Protein AF-A0A7Z8E210-F1 (afdb_monomer_lite)

Sequence (289 aa):
AGMAAGAIIAGAVFCDKMSPLSDTTNLAALVTKVNIFAHIKSMMWTTIPASIIGLAIWFIVGLQYKGDANTQQIQNLLKELTTIYNLNFWVWIPLIIIVLCLIFRISTVPSMLISSISALVIGTFDHQFNMKDGFKASFDGFNHTMLHQSHISDNAKTLIEQGGMMSMTQIIVTIFCGYAFAGIVEKAGCLDVILETIAKGVKSVRTLILITVVCSIMLVFAAGVASIVIIMVGVLMKDMFEKMNVSKSVLSRTLEDSSTMVLPLIPWGTSGIYYAHQPNVSVDQFFIW

pLDDT: mean 87.26, std 6.1, range [62.22, 96.31]

Radius of gyration: 21.91 Å; chains: 1; bounding box: 52×44×64 Å

Foldseek 3Di:
DQLVLLLVVLVVLLPLCLDPQRPLLVLLCVLLVHDSVLLSVLLCVVSVVVVVVVVVVNVVVVVVDPDDPPVVVVVVLVVLVVVQDDPDPLQCVLVVQLVVCVVVVNHNVVSNVVSLVSNLVCCCPPVVFDSVLSVVCQAANRACVSTPDDDDDVVNRLVRGDGHVPVCVLLVVLLVVLVVVLVVCVVVCVLVVLLVVLVVQDPDPVSLLVSLLVQQQVSCLVSLELSSSSNSSSNSSNVVCVVRVHDSSSSSSSSCVRRSVCSCLRCSHSNVVVSCPSVVHHSVSNNVD

Organism: Staphylococcus capitis (NCBI:txid29388)

Structure (mmCIF, N/CA/C/O backbone):
data_AF-A0A7Z8E210-F1
#
_entry.id   AF-A0A7Z8E210-F1
#
loop_
_atom_site.group_PDB
_atom_site.id
_atom_site.type_symbol
_atom_site.label_atom_id
_atom_site.label_alt_id
_atom_site.label_comp_id
_atom_site.label_asym_id
_atom_site.label_entity_id
_atom_site.label_seq_id
_atom_site.pdbx_PDB_ins_code
_atom_site.Cartn_x
_atom_site.Cartn_y
_atom_site.Cartn_z
_atom_site.occupancy
_atom_site.B_iso_or_equiv
_atom_site.auth_seq_id
_atom_site.auth_comp_id
_atom_site.auth_asym_id
_atom_site.auth_atom_id
_atom_site.pdbx_PDB_model_num
ATOM 1 N N . ALA A 1 1 ? 1.968 -17.599 -10.701 1.00 79.62 1 ALA A N 1
ATOM 2 C CA . ALA A 1 1 ? 1.816 -16.132 -10.626 1.00 79.62 1 ALA A CA 1
ATOM 3 C C . ALA A 1 1 ? 1.273 -15.702 -9.261 1.00 79.62 1 ALA A C 1
ATOM 5 O O . ALA A 1 1 ? 2.003 -15.023 -8.555 1.00 79.62 1 ALA A O 1
ATOM 6 N N . GLY A 1 2 ? 0.093 -16.188 -8.839 1.00 88.31 2 GLY A N 1
ATOM 7 C CA . GLY A 1 2 ? -0.522 -15.892 -7.528 1.00 88.31 2 GLY A CA 1
ATOM 8 C C . GLY A 1 2 ? 0.404 -15.967 -6.309 1.00 88.31 2 GLY A C 1
ATOM 9 O O . GLY A 1 2 ? 0.512 -14.999 -5.572 1.00 88.31 2 GLY A O 1
ATOM 10 N N . MET A 1 3 ? 1.156 -17.060 -6.156 1.00 88.50 3 MET A N 1
ATOM 11 C CA . MET A 1 3 ? 2.109 -17.234 -5.049 1.00 88.50 3 MET A CA 1
ATOM 12 C C . MET A 1 3 ? 3.205 -16.151 -5.012 1.00 88.50 3 MET A C 1
ATOM 14 O O . MET A 1 3 ? 3.481 -15.574 -3.967 1.00 88.50 3 MET A O 1
ATOM 18 N N . ALA A 1 4 ? 3.816 -15.836 -6.159 1.00 89.06 4 ALA A N 1
ATOM 19 C CA . ALA A 1 4 ? 4.834 -14.786 -6.240 1.00 89.06 4 ALA A CA 1
ATOM 20 C C . ALA A 1 4 ? 4.227 -13.393 -6.005 1.00 89.06 4 ALA A C 1
ATOM 22 O O . ALA A 1 4 ? 4.826 -12.577 -5.311 1.00 89.06 4 ALA A O 1
ATOM 23 N N . ALA A 1 5 ? 3.025 -13.143 -6.537 1.00 91.00 5 ALA A N 1
ATOM 24 C CA . ALA A 1 5 ? 2.288 -11.909 -6.289 1.00 91.00 5 ALA A CA 1
ATOM 25 C C . ALA A 1 5 ? 1.973 -11.737 -4.795 1.00 91.00 5 ALA A C 1
ATOM 27 O O . ALA A 1 5 ? 2.254 -10.675 -4.254 1.00 91.00 5 ALA A O 1
ATOM 28 N N . GLY A 1 6 ? 1.500 -12.784 -4.109 1.00 91.75 6 GLY A N 1
ATOM 29 C CA . GLY A 1 6 ? 1.255 -12.769 -2.663 1.00 91.75 6 GLY A CA 1
ATOM 30 C C . GLY A 1 6 ? 2.507 -12.409 -1.860 1.00 91.75 6 GLY A C 1
ATOM 31 O O . GLY A 1 6 ? 2.457 -11.526 -1.006 1.00 91.75 6 GLY A O 1
ATOM 32 N N . ALA A 1 7 ? 3.663 -12.994 -2.196 1.00 91.62 7 ALA A N 1
ATOM 33 C CA . ALA A 1 7 ? 4.932 -12.673 -1.536 1.00 91.62 7 ALA A CA 1
ATOM 34 C C . ALA A 1 7 ? 5.356 -11.208 -1.746 1.00 91.62 7 ALA A C 1
ATOM 36 O O . ALA A 1 7 ? 5.772 -10.533 -0.802 1.00 91.62 7 ALA A O 1
ATOM 37 N N . ILE A 1 8 ? 5.225 -10.704 -2.979 1.00 92.00 8 ILE A N 1
ATOM 38 C CA . ILE A 1 8 ? 5.550 -9.315 -3.331 1.00 92.00 8 ILE A CA 1
ATOM 39 C C . ILE A 1 8 ? 4.605 -8.346 -2.613 1.00 92.00 8 ILE A C 1
ATOM 41 O O . ILE A 1 8 ? 5.071 -7.378 -2.014 1.00 92.00 8 ILE A O 1
ATOM 45 N N . ILE A 1 9 ? 3.297 -8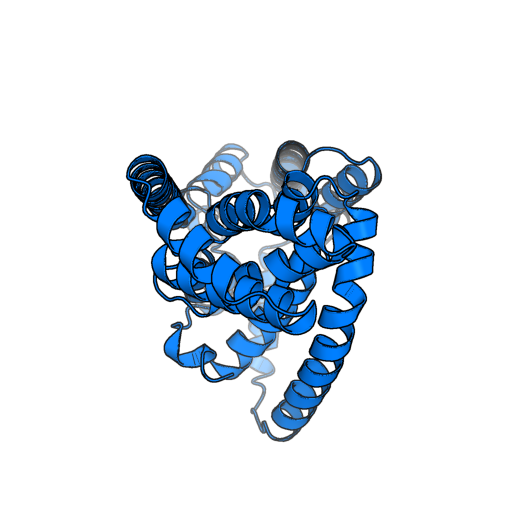.621 -2.627 1.00 92.44 9 ILE A N 1
ATOM 46 C CA . ILE A 1 9 ? 2.277 -7.802 -1.964 1.00 92.44 9 ILE A CA 1
ATOM 47 C C . ILE A 1 9 ? 2.515 -7.794 -0.451 1.00 92.44 9 ILE A C 1
ATOM 49 O O . ILE A 1 9 ? 2.521 -6.723 0.147 1.00 92.44 9 ILE A O 1
ATOM 53 N N . ALA A 1 10 ? 2.795 -8.941 0.174 1.00 91.50 10 ALA A N 1
ATOM 54 C CA . ALA A 1 10 ? 3.095 -9.010 1.605 1.00 91.50 10 ALA A CA 1
ATOM 55 C C . ALA A 1 10 ? 4.300 -8.128 1.985 1.00 91.50 10 ALA A C 1
ATOM 57 O O . ALA A 1 10 ? 4.232 -7.369 2.955 1.00 91.50 10 ALA A O 1
ATOM 58 N N . GLY A 1 11 ? 5.379 -8.178 1.195 1.00 92.44 11 GLY A N 1
ATOM 59 C CA . GLY A 1 11 ? 6.545 -7.310 1.378 1.00 92.44 11 GLY A CA 1
ATOM 60 C C . GLY A 1 11 ? 6.234 -5.827 1.146 1.00 92.44 11 GLY A C 1
ATOM 61 O O . GLY A 1 11 ? 6.666 -4.976 1.925 1.00 92.44 11 GLY A O 1
ATOM 62 N N . ALA A 1 12 ? 5.445 -5.510 0.117 1.00 91.75 12 ALA A N 1
ATOM 63 C CA . ALA A 1 12 ? 5.036 -4.143 -0.192 1.00 91.75 12 ALA A CA 1
ATOM 64 C C . ALA A 1 12 ? 4.176 -3.537 0.928 1.00 91.75 12 ALA A C 1
ATOM 66 O O . ALA A 1 12 ? 4.465 -2.435 1.388 1.00 91.75 12 ALA A O 1
ATOM 67 N N . VAL A 1 13 ? 3.177 -4.274 1.423 1.00 90.81 13 VAL A N 1
ATOM 68 C CA . VAL A 1 13 ? 2.291 -3.823 2.506 1.00 90.81 13 VAL A CA 1
ATOM 69 C C . VAL A 1 13 ? 3.062 -3.697 3.828 1.00 90.81 13 VAL A C 1
ATOM 71 O O . VAL A 1 13 ? 2.816 -2.764 4.593 1.00 90.81 13 VAL A O 1
ATOM 74 N N . PHE A 1 14 ? 4.033 -4.579 4.098 1.00 92.25 14 PHE A N 1
ATOM 75 C CA . PHE A 1 14 ? 4.955 -4.408 5.227 1.00 92.25 14 PHE A CA 1
ATOM 76 C C . PHE A 1 14 ? 5.699 -3.067 5.153 1.00 92.25 14 PHE A C 1
ATOM 78 O O . PHE A 1 14 ? 5.712 -2.315 6.129 1.00 92.25 14 PHE A O 1
ATOM 85 N N . CYS A 1 15 ? 6.304 -2.765 4.001 1.00 89.56 15 CYS A N 1
ATOM 86 C CA . CYS A 1 15 ? 7.054 -1.528 3.798 1.00 89.56 15 CYS A CA 1
ATOM 87 C C . CYS A 1 15 ? 6.157 -0.289 3.880 1.00 89.56 15 CYS A C 1
ATOM 89 O O . CYS A 1 15 ? 6.542 0.677 4.536 1.00 89.56 15 CYS A O 1
ATOM 91 N N . ASP A 1 16 ? 4.973 -0.328 3.260 1.00 89.56 16 ASP A N 1
ATOM 92 C CA . ASP A 1 16 ? 3.991 0.759 3.302 1.00 89.56 16 ASP A CA 1
ATOM 93 C C . ASP A 1 16 ? 3.640 1.117 4.750 1.00 89.56 16 ASP A C 1
ATOM 95 O O . ASP A 1 16 ? 3.851 2.244 5.194 1.00 89.56 16 ASP A O 1
ATOM 99 N N . LYS A 1 17 ? 3.263 0.111 5.538 1.00 88.06 17 LYS A N 1
ATOM 100 C CA . LYS A 1 17 ? 2.873 0.273 6.938 1.00 88.06 17 LYS A CA 1
ATOM 101 C C . LYS A 1 17 ? 3.996 0.785 7.843 1.00 88.06 17 LYS A C 1
ATOM 103 O O . LYS A 1 17 ? 3.742 1.410 8.865 1.00 88.06 17 LYS A O 1
ATOM 108 N N . MET A 1 18 ? 5.256 0.492 7.529 1.00 88.44 18 MET A N 1
ATOM 109 C CA . MET A 1 18 ? 6.399 0.985 8.310 1.00 88.44 18 MET A CA 1
ATOM 110 C C . MET A 1 18 ? 6.896 2.357 7.831 1.00 88.44 18 MET A C 1
ATOM 112 O O . MET A 1 18 ? 7.829 2.912 8.420 1.00 88.44 18 MET A O 1
ATOM 116 N N . SER A 1 19 ? 6.290 2.916 6.783 1.00 87.81 19 SER A N 1
ATOM 117 C CA . SER A 1 19 ? 6.751 4.140 6.148 1.00 87.81 19 SER A CA 1
ATOM 118 C C . SER A 1 19 ? 6.064 5.383 6.722 1.00 87.81 19 SER A C 1
ATOM 120 O O . SER A 1 19 ? 4.838 5.470 6.721 1.00 87.81 19 SER A O 1
ATOM 122 N N . PRO A 1 20 ? 6.815 6.428 7.123 1.00 81.94 20 PRO A N 1
ATOM 123 C CA . PRO A 1 20 ? 6.225 7.715 7.498 1.00 81.94 20 PRO A CA 1
ATOM 124 C C . PRO A 1 20 ? 5.595 8.456 6.304 1.00 81.94 20 PRO A C 1
ATOM 126 O O . PRO A 1 20 ? 4.951 9.485 6.504 1.00 81.94 20 PRO A O 1
ATOM 129 N N . LEU A 1 21 ? 5.806 7.957 5.080 1.00 81.44 21 LEU A N 1
ATOM 130 C CA . LEU A 1 21 ? 5.167 8.458 3.867 1.00 81.44 21 LEU A CA 1
ATOM 131 C C . LEU A 1 21 ? 3.760 7.923 3.641 1.00 81.44 21 LEU A C 1
ATOM 133 O O . LEU A 1 21 ? 3.014 8.571 2.912 1.00 81.44 21 LEU A O 1
ATOM 137 N N . SER A 1 22 ? 3.438 6.750 4.194 1.00 88.12 22 SER A N 1
ATOM 138 C CA . SER A 1 22 ? 2.172 6.083 3.909 1.00 88.12 22 SER A CA 1
ATOM 139 C C . SER A 1 22 ? 1.006 6.917 4.426 1.00 88.12 22 SER A C 1
ATOM 141 O O . SER A 1 22 ? 1.013 7.401 5.565 1.00 88.12 22 SER A O 1
ATOM 143 N N . ASP A 1 23 ? -0.001 7.091 3.572 1.00 87.31 23 ASP A N 1
ATOM 144 C CA . ASP A 1 23 ? -1.166 7.917 3.867 1.00 87.31 23 ASP A CA 1
ATOM 145 C C . ASP A 1 23 ? -1.973 7.340 5.031 1.00 87.31 23 ASP A C 1
ATOM 147 O O . ASP A 1 23 ? -2.366 8.088 5.927 1.00 87.31 23 ASP A O 1
ATOM 151 N N . THR A 1 24 ? -2.188 6.020 5.064 1.00 91.19 24 THR A N 1
ATOM 152 C CA . THR A 1 24 ? -2.909 5.353 6.160 1.00 91.19 24 THR A CA 1
ATOM 153 C C . THR A 1 24 ? -2.135 5.473 7.464 1.00 91.19 24 THR A C 1
ATOM 155 O O . THR A 1 24 ? -2.702 5.911 8.463 1.00 91.19 24 THR A O 1
ATOM 158 N N . THR A 1 25 ? -0.818 5.250 7.418 1.00 91.25 25 THR A N 1
ATOM 159 C CA . THR A 1 25 ? 0.082 5.378 8.573 1.00 91.25 25 THR A CA 1
ATOM 160 C C . THR A 1 25 ? 0.059 6.799 9.151 1.00 91.25 25 THR A C 1
ATOM 162 O O . THR A 1 25 ? -0.033 7.003 10.367 1.00 91.25 25 THR A O 1
ATOM 165 N N . ASN A 1 26 ? 0.086 7.816 8.286 1.00 90.75 26 ASN A N 1
ATOM 166 C CA . ASN A 1 26 ? 0.004 9.216 8.696 1.00 90.75 26 ASN A CA 1
ATOM 167 C C . ASN A 1 26 ? -1.380 9.557 9.274 1.00 90.75 26 ASN A C 1
ATOM 169 O O . ASN A 1 26 ? -1.491 10.152 10.348 1.00 90.75 26 ASN A O 1
ATOM 173 N N . LEU A 1 27 ? -2.443 9.114 8.611 1.00 90.31 27 LEU A N 1
ATOM 174 C CA . LEU A 1 27 ? -3.825 9.391 8.982 1.00 90.31 27 LEU A CA 1
ATOM 175 C C . LEU A 1 27 ? -4.236 8.671 10.282 1.00 90.31 27 LEU A C 1
ATOM 177 O O . LEU A 1 27 ? -4.875 9.285 11.140 1.00 90.31 27 LEU A O 1
ATOM 181 N N . ALA A 1 28 ? -3.783 7.437 10.516 1.00 93.94 28 ALA A N 1
ATOM 182 C CA . ALA A 1 28 ? -3.968 6.720 11.778 1.00 93.94 28 ALA A CA 1
ATOM 183 C C . ALA A 1 28 ? -3.282 7.430 12.952 1.00 93.94 28 ALA A C 1
ATOM 185 O O . ALA A 1 28 ? -3.845 7.513 14.054 1.00 93.94 28 ALA A O 1
ATOM 186 N N . ALA A 1 29 ? -2.079 7.970 12.742 1.00 92.69 29 ALA A N 1
ATOM 187 C CA . ALA A 1 29 ? -1.380 8.772 13.742 1.00 92.69 29 ALA A CA 1
ATOM 188 C C . ALA A 1 29 ? -2.099 10.113 13.997 1.00 92.69 29 ALA A C 1
ATOM 190 O O . ALA A 1 29 ? -2.313 10.494 15.153 1.00 92.69 29 ALA A O 1
ATOM 191 N N . LEU A 1 30 ? -2.546 10.787 12.933 1.00 91.69 30 LEU A N 1
ATOM 192 C CA . LEU A 1 30 ? -3.253 12.068 12.985 1.00 91.69 30 LEU A CA 1
ATOM 193 C C . LEU A 1 30 ? -4.568 11.968 13.774 1.00 91.69 30 LEU A C 1
ATOM 195 O O . LEU A 1 30 ? -4.773 12.709 14.738 1.00 91.69 30 LEU A O 1
ATOM 199 N N . VAL A 1 31 ? -5.441 11.027 13.403 1.00 91.81 31 VAL A N 1
ATOM 200 C CA . VAL A 1 31 ? -6.784 10.852 13.989 1.00 91.81 31 VAL A CA 1
ATOM 201 C C . VAL A 1 31 ? -6.698 10.542 15.482 1.00 91.81 31 VAL A C 1
ATOM 203 O O . VAL A 1 31 ? -7.432 11.097 16.306 1.00 91.81 31 VAL A O 1
ATOM 206 N N . THR A 1 32 ? -5.737 9.703 15.860 1.00 93.25 32 THR A N 1
ATOM 207 C CA . THR A 1 32 ? -5.524 9.311 17.258 1.00 93.25 32 THR A CA 1
ATOM 208 C C . THR A 1 32 ? -4.691 10.315 18.056 1.00 93.25 32 THR A C 1
ATOM 210 O O . THR A 1 32 ? -4.550 10.162 19.272 1.00 93.25 32 THR A O 1
ATOM 213 N N . LYS A 1 33 ? -4.199 11.383 17.412 1.00 92.75 33 LYS A N 1
ATOM 214 C CA . LYS A 1 33 ? -3.331 12.415 17.998 1.00 92.75 33 LYS A CA 1
ATOM 215 C C . LYS A 1 33 ? -2.045 11.829 18.599 1.00 92.75 33 LYS A C 1
ATOM 217 O O . LYS A 1 33 ? -1.656 12.180 19.714 1.00 92.75 33 LYS A O 1
ATOM 222 N N . VAL A 1 34 ? -1.400 10.920 17.870 1.00 93.31 34 VAL A N 1
ATOM 223 C CA . VAL A 1 34 ? -0.134 10.275 18.246 1.00 93.31 34 VAL A CA 1
ATOM 224 C C . VAL A 1 34 ? 0.975 10.762 17.319 1.00 93.31 34 VAL A C 1
ATOM 226 O O . VAL A 1 34 ? 0.766 10.967 16.129 1.00 93.31 34 VAL A O 1
ATOM 229 N N . ASN A 1 35 ? 2.184 10.948 17.851 1.00 92.69 35 ASN A N 1
ATOM 230 C CA . ASN A 1 35 ? 3.344 11.240 17.013 1.00 92.69 35 ASN A CA 1
ATOM 231 C C . ASN A 1 35 ? 3.617 10.071 16.046 1.00 92.69 35 ASN A C 1
ATOM 233 O O . ASN A 1 35 ? 3.657 8.921 16.479 1.00 92.69 35 ASN A O 1
ATOM 237 N N . ILE A 1 36 ? 3.878 10.368 14.770 1.00 89.44 36 ILE A N 1
ATOM 238 C CA . ILE A 1 36 ? 4.097 9.358 13.722 1.00 89.44 36 ILE A CA 1
ATOM 239 C C . ILE A 1 36 ? 5.165 8.314 14.090 1.00 89.44 36 ILE A C 1
ATOM 241 O O . ILE A 1 36 ? 4.957 7.119 13.906 1.00 89.44 36 ILE A O 1
ATOM 245 N N . PHE A 1 37 ? 6.267 8.721 14.725 1.00 88.75 37 PHE A N 1
ATOM 246 C CA . PHE A 1 37 ? 7.321 7.793 15.140 1.00 88.75 37 PHE A CA 1
ATOM 247 C C . PHE A 1 37 ? 6.897 6.926 16.331 1.00 88.75 37 PHE A C 1
ATOM 249 O O . PHE A 1 37 ? 7.290 5.765 16.421 1.00 88.75 37 PHE A O 1
ATOM 256 N N . ALA A 1 38 ? 6.066 7.452 17.236 1.00 92.00 38 ALA A N 1
ATOM 257 C CA . ALA A 1 38 ? 5.486 6.661 18.321 1.00 92.00 38 ALA A CA 1
ATOM 258 C C . ALA A 1 38 ? 4.460 5.644 17.794 1.00 92.00 38 ALA A C 1
ATOM 260 O O . ALA A 1 38 ? 4.398 4.522 18.298 1.00 92.00 38 ALA A O 1
ATOM 261 N N . HIS A 1 39 ? 3.693 6.018 16.766 1.00 94.25 39 HIS A N 1
ATOM 262 C CA . HIS A 1 39 ? 2.802 5.116 16.042 1.00 94.25 39 HIS A CA 1
ATOM 263 C C . HIS A 1 39 ? 3.591 3.980 15.370 1.00 94.25 39 HIS A C 1
ATOM 265 O O . HIS A 1 39 ? 3.366 2.819 15.715 1.00 94.25 39 HIS A O 1
ATOM 271 N N . ILE A 1 40 ? 4.603 4.296 14.549 1.00 92.88 40 ILE A N 1
ATOM 272 C CA . ILE A 1 40 ? 5.482 3.297 13.909 1.00 92.88 40 ILE A CA 1
ATOM 273 C C . ILE A 1 40 ? 6.123 2.383 14.957 1.00 92.88 40 ILE A C 1
ATOM 275 O O . ILE A 1 40 ? 6.050 1.159 14.848 1.00 92.88 40 ILE A O 1
ATOM 279 N N . LYS A 1 41 ? 6.659 2.951 16.047 1.00 93.31 41 LYS A N 1
ATOM 280 C CA . LYS A 1 41 ? 7.240 2.161 17.141 1.00 93.31 41 LYS A CA 1
ATOM 281 C C . LYS A 1 41 ? 6.225 1.202 17.772 1.00 93.31 41 LYS A C 1
ATOM 283 O O . LYS A 1 41 ? 6.584 0.092 18.160 1.00 93.31 41 LYS A O 1
ATOM 288 N N . SER A 1 42 ? 4.967 1.620 17.896 1.00 94.69 42 SER A N 1
ATOM 289 C CA . SER A 1 42 ? 3.896 0.759 18.398 1.00 94.69 42 SER A CA 1
ATOM 290 C C . SER A 1 42 ? 3.583 -0.378 17.427 1.00 94.69 42 SER A C 1
ATOM 292 O O . SER A 1 42 ? 3.433 -1.519 17.873 1.00 94.69 42 SER A O 1
ATOM 294 N N . MET A 1 43 ? 3.540 -0.091 16.122 1.00 94.62 43 MET A N 1
ATOM 295 C CA . MET A 1 43 ? 3.286 -1.079 15.070 1.00 94.62 43 MET A CA 1
ATOM 296 C C . MET A 1 43 ? 4.375 -2.140 14.945 1.00 94.62 43 MET A C 1
ATOM 298 O O . MET A 1 43 ? 4.061 -3.273 14.583 1.00 94.62 43 MET A O 1
ATOM 302 N N . MET A 1 44 ? 5.630 -1.829 15.292 1.00 94.06 44 MET A N 1
ATOM 303 C CA . MET A 1 44 ? 6.719 -2.817 15.277 1.00 94.06 44 MET A CA 1
ATOM 304 C C . MET A 1 44 ? 6.389 -4.069 16.104 1.00 94.06 44 MET A C 1
ATOM 306 O O . MET A 1 44 ? 6.778 -5.168 15.723 1.00 94.06 44 MET A O 1
ATOM 310 N N . TRP A 1 45 ? 5.623 -3.927 17.192 1.00 93.00 45 TRP A N 1
ATOM 311 C CA . TRP A 1 45 ? 5.217 -5.046 18.051 1.00 93.00 45 TRP A CA 1
ATOM 312 C C . TRP A 1 45 ? 4.294 -6.064 17.379 1.00 93.00 45 TRP A C 1
ATOM 314 O O . TRP A 1 45 ? 4.265 -7.210 17.814 1.00 93.00 45 TRP A O 1
ATOM 324 N N . THR A 1 46 ? 3.521 -5.664 16.372 1.00 92.62 46 THR A N 1
ATOM 325 C CA . THR A 1 46 ? 2.640 -6.575 15.623 1.00 92.62 46 THR A CA 1
ATOM 326 C C . THR A 1 46 ? 3.251 -6.926 14.275 1.00 92.62 46 THR A C 1
ATOM 328 O O . THR A 1 46 ? 3.254 -8.084 13.867 1.00 92.62 46 THR A O 1
ATOM 331 N N . THR A 1 47 ? 3.860 -5.941 13.623 1.00 92.75 47 THR A N 1
ATOM 332 C CA . THR A 1 47 ? 4.327 -6.055 12.244 1.00 92.75 47 THR A CA 1
ATOM 333 C C . THR A 1 47 ? 5.637 -6.829 12.127 1.00 92.75 47 THR A C 1
ATOM 335 O O . THR A 1 47 ? 5.738 -7.684 11.252 1.00 92.75 47 THR A O 1
ATOM 338 N N . ILE A 1 48 ? 6.626 -6.612 13.007 1.00 94.19 48 ILE A N 1
ATOM 339 C CA . ILE A 1 48 ? 7.902 -7.347 12.928 1.00 94.19 48 ILE A CA 1
ATOM 340 C C . ILE A 1 48 ? 7.695 -8.845 13.199 1.00 94.19 48 ILE A C 1
ATOM 342 O O . ILE A 1 48 ? 8.132 -9.641 12.368 1.00 94.19 48 ILE A O 1
ATOM 346 N N . PRO A 1 49 ? 6.998 -9.273 14.275 1.00 94.81 49 PRO A N 1
ATOM 347 C CA . PRO A 1 49 ? 6.750 -10.697 14.496 1.00 94.81 49 PRO A CA 1
ATOM 348 C C . PRO A 1 49 ? 5.978 -11.349 13.347 1.00 94.81 49 PRO A C 1
ATOM 350 O O . PRO A 1 49 ? 6.376 -12.414 12.880 1.00 94.81 49 PRO A O 1
ATOM 353 N N . ALA A 1 50 ? 4.926 -10.691 12.843 1.00 93.12 50 ALA A N 1
ATOM 354 C CA . ALA A 1 50 ? 4.162 -11.189 11.700 1.00 93.12 50 ALA A CA 1
ATOM 355 C C . ALA A 1 50 ? 5.033 -11.323 10.442 1.00 93.12 50 ALA A C 1
ATOM 357 O O . ALA A 1 50 ? 4.944 -12.324 9.737 1.00 93.12 50 ALA A O 1
ATOM 358 N N . SER A 1 51 ? 5.929 -10.365 10.200 1.00 92.88 51 SER A N 1
ATOM 359 C CA . SER A 1 51 ? 6.828 -10.383 9.040 1.00 92.88 51 SER A CA 1
ATOM 360 C C . SER A 1 51 ? 7.898 -11.458 9.149 1.00 92.88 51 SER A C 1
ATOM 362 O O . SER A 1 51 ? 8.213 -12.090 8.151 1.00 92.88 51 SER A O 1
ATOM 364 N N . ILE A 1 52 ? 8.430 -11.725 10.346 1.00 95.38 52 ILE A N 1
ATOM 365 C CA . ILE A 1 52 ? 9.370 -12.835 10.566 1.00 95.38 52 ILE A CA 1
ATOM 366 C C . ILE A 1 52 ? 8.684 -14.176 10.286 1.00 95.38 52 ILE A C 1
ATOM 368 O O . ILE A 1 52 ? 9.255 -15.024 9.603 1.00 95.38 52 ILE A O 1
ATOM 372 N N . ILE A 1 53 ? 7.451 -14.356 10.773 1.00 94.94 53 ILE A N 1
ATOM 373 C CA . ILE A 1 53 ? 6.656 -15.560 10.498 1.00 94.94 53 ILE A CA 1
ATOM 374 C C . ILE A 1 53 ? 6.385 -15.680 8.993 1.00 94.94 53 ILE A C 1
ATOM 376 O O . ILE A 1 53 ? 6.630 -16.737 8.415 1.00 94.94 53 ILE A O 1
ATOM 380 N N . GLY A 1 54 ? 5.949 -14.596 8.347 1.00 93.31 54 GLY A N 1
ATOM 381 C CA . GLY A 1 54 ? 5.711 -14.553 6.905 1.00 93.31 54 GLY A CA 1
ATOM 382 C C . GLY A 1 54 ? 6.966 -14.878 6.096 1.00 93.31 54 GLY A C 1
ATOM 383 O O . GLY A 1 54 ? 6.914 -15.715 5.203 1.00 93.31 54 GLY A O 1
ATOM 384 N N . LEU A 1 55 ? 8.116 -14.296 6.446 1.00 94.12 55 LEU A N 1
ATOM 385 C CA . LEU A 1 55 ? 9.404 -14.590 5.814 1.00 94.12 55 LEU A CA 1
ATOM 386 C C . LEU A 1 55 ? 9.783 -16.066 5.951 1.00 94.12 55 LEU A C 1
ATOM 388 O O . LEU A 1 55 ? 10.235 -16.661 4.978 1.00 94.12 55 LEU A O 1
ATOM 392 N N . ALA A 1 56 ? 9.578 -16.671 7.124 1.00 94.88 56 ALA A N 1
ATOM 393 C CA . ALA A 1 56 ? 9.841 -18.093 7.325 1.00 94.88 56 ALA A CA 1
ATOM 394 C C . ALA A 1 56 ? 8.925 -18.972 6.456 1.00 94.88 56 ALA A C 1
ATOM 396 O O . ALA A 1 56 ? 9.404 -19.915 5.826 1.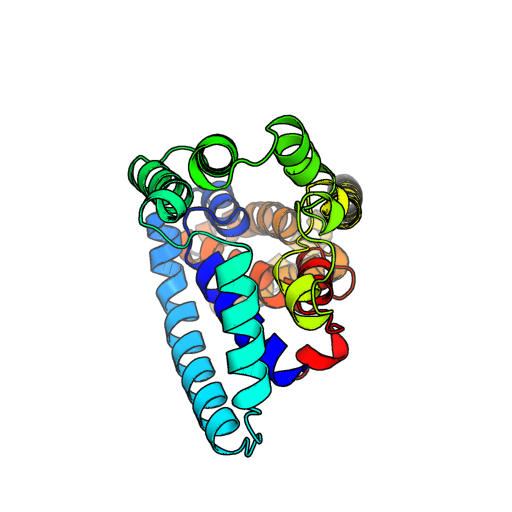00 94.88 56 ALA A O 1
ATOM 397 N N . ILE A 1 57 ? 7.631 -18.643 6.375 1.00 93.25 57 ILE A N 1
ATOM 398 C CA . ILE A 1 57 ? 6.668 -19.347 5.516 1.00 93.25 57 ILE A CA 1
ATOM 399 C C . ILE A 1 57 ? 7.085 -19.224 4.046 1.00 93.25 57 ILE A C 1
ATOM 401 O O . ILE A 1 57 ? 7.249 -20.241 3.374 1.00 93.25 57 ILE A O 1
ATOM 405 N N . TRP A 1 58 ? 7.331 -18.003 3.565 1.00 92.56 58 TRP A N 1
ATOM 406 C CA . TRP A 1 58 ? 7.742 -17.748 2.185 1.00 92.56 58 TRP A CA 1
ATOM 407 C C . TRP A 1 58 ? 9.069 -18.414 1.829 1.00 92.56 58 TRP A C 1
ATOM 409 O O . TRP A 1 58 ? 9.217 -18.928 0.722 1.00 92.56 58 TRP A O 1
ATOM 419 N N . PHE A 1 59 ? 10.012 -18.471 2.770 1.00 92.06 59 PHE A N 1
ATOM 420 C CA . PHE A 1 59 ? 11.270 -19.188 2.596 1.00 92.06 59 PHE A CA 1
ATOM 421 C C . PHE A 1 59 ? 11.044 -20.696 2.424 1.00 92.06 59 PHE A C 1
ATOM 423 O O . PHE A 1 59 ? 11.548 -21.282 1.468 1.00 92.06 59 PHE A O 1
ATOM 430 N N . ILE A 1 60 ? 10.245 -21.326 3.294 1.00 91.75 60 ILE A N 1
ATOM 431 C CA . ILE A 1 60 ? 9.948 -22.767 3.217 1.00 91.75 60 ILE A CA 1
ATOM 432 C C . ILE A 1 60 ? 9.200 -23.108 1.923 1.00 91.75 60 ILE A C 1
ATOM 434 O O . ILE A 1 60 ? 9.570 -24.060 1.237 1.00 91.75 60 ILE A O 1
ATOM 438 N N . VAL A 1 61 ? 8.179 -22.323 1.570 1.00 89.50 61 VAL A N 1
ATOM 439 C CA . VAL A 1 61 ? 7.421 -22.495 0.321 1.00 89.50 61 VAL A CA 1
ATOM 440 C C . VAL A 1 61 ? 8.338 -22.303 -0.892 1.00 89.50 61 VAL A C 1
ATOM 442 O O . VAL A 1 61 ? 8.297 -23.093 -1.834 1.00 89.50 61 VAL A O 1
ATOM 445 N N . GLY A 1 62 ? 9.230 -21.310 -0.844 1.00 88.00 62 GLY A N 1
ATOM 446 C CA . GLY A 1 62 ? 10.218 -21.050 -1.889 1.00 88.00 62 GLY A CA 1
ATOM 447 C C . GLY A 1 62 ? 11.184 -22.216 -2.118 1.00 88.00 62 GLY A C 1
ATOM 448 O O . GLY A 1 62 ? 11.465 -22.545 -3.267 1.00 88.00 62 GLY A O 1
ATOM 449 N N . LEU A 1 63 ? 11.631 -22.903 -1.058 1.00 88.31 63 LEU A N 1
ATOM 450 C CA . LEU A 1 63 ? 12.504 -24.084 -1.170 1.00 88.31 63 LEU A CA 1
ATOM 451 C C . LEU A 1 63 ? 11.840 -25.265 -1.892 1.00 88.31 63 LEU A C 1
ATOM 453 O O . LEU A 1 63 ? 12.529 -26.104 -2.473 1.00 88.31 63 LEU A O 1
ATOM 457 N N . GLN A 1 64 ? 10.510 -25.353 -1.853 1.00 85.88 64 GLN A N 1
ATOM 458 C CA . GLN A 1 64 ? 9.755 -26.404 -2.538 1.00 85.88 64 GLN A CA 1
ATOM 459 C C . GLN A 1 64 ? 9.559 -26.101 -4.030 1.00 85.88 64 GLN A C 1
ATOM 461 O O . GLN A 1 64 ? 9.212 -26.998 -4.804 1.00 85.88 64 GLN A O 1
ATOM 466 N N . TYR A 1 65 ? 9.799 -24.858 -4.453 1.00 81.94 65 TYR A N 1
ATOM 467 C CA . TYR A 1 65 ? 9.571 -24.428 -5.821 1.00 81.94 65 TYR A CA 1
ATOM 468 C C . TYR A 1 65 ? 10.750 -24.802 -6.730 1.00 81.94 65 TYR A C 1
ATOM 470 O O . TYR A 1 65 ? 11.770 -24.119 -6.790 1.00 81.94 65 TYR A O 1
ATOM 478 N N . LYS A 1 66 ? 10.596 -25.891 -7.489 1.00 72.62 66 LYS A N 1
ATOM 479 C CA . LYS A 1 66 ? 11.533 -26.305 -8.547 1.00 72.62 66 LYS A CA 1
ATOM 480 C C . LYS A 1 66 ? 11.177 -25.622 -9.870 1.00 72.62 66 LYS A C 1
ATOM 482 O O . LYS A 1 66 ? 10.692 -26.266 -10.795 1.00 72.62 66 LYS A O 1
ATOM 487 N N . GLY A 1 67 ? 11.338 -24.303 -9.931 1.00 66.81 67 GLY A N 1
ATOM 488 C CA . GLY A 1 67 ? 11.176 -23.555 -11.177 1.00 66.81 67 GLY A CA 1
ATOM 489 C C . GLY A 1 67 ? 12.431 -23.659 -12.040 1.00 66.81 67 GLY A C 1
ATOM 490 O O . GLY A 1 67 ? 13.518 -23.347 -11.559 1.00 66.81 67 GLY A O 1
ATOM 491 N N . ASP A 1 68 ? 12.289 -24.057 -13.306 1.00 71.50 68 ASP A N 1
ATOM 492 C CA . ASP A 1 68 ? 13.373 -23.936 -14.285 1.00 71.50 68 ASP A CA 1
ATOM 493 C C . ASP A 1 68 ? 13.539 -22.455 -14.648 1.00 71.50 68 ASP A C 1
ATOM 495 O O . ASP A 1 68 ? 12.714 -21.858 -15.347 1.00 71.50 68 ASP A O 1
ATOM 499 N N . ALA A 1 69 ? 14.584 -21.823 -14.116 1.00 72.69 69 ALA A N 1
ATOM 500 C CA . ALA A 1 69 ? 14.909 -20.450 -14.463 1.00 72.69 69 ALA A CA 1
ATOM 501 C C . ALA A 1 69 ? 15.470 -20.420 -15.890 1.00 72.69 69 ALA A C 1
ATOM 503 O O . ALA A 1 69 ? 16.605 -20.839 -16.131 1.00 72.69 69 ALA A O 1
ATOM 504 N N . ASN A 1 70 ? 14.700 -19.885 -16.842 1.00 82.44 70 ASN A N 1
ATOM 505 C CA . ASN A 1 70 ? 15.170 -19.690 -18.212 1.00 82.44 70 ASN A CA 1
ATOM 506 C C . ASN A 1 70 ? 16.223 -18.568 -18.255 1.00 82.44 70 ASN A C 1
ATOM 508 O O . ASN A 1 70 ? 15.935 -17.404 -18.539 1.00 82.44 70 ASN A O 1
ATOM 512 N N . THR A 1 71 ? 17.468 -18.931 -17.947 1.00 85.19 71 THR A N 1
ATOM 513 C CA . THR A 1 71 ? 18.589 -17.989 -17.828 1.00 85.19 71 THR A CA 1
ATOM 514 C C . THR A 1 71 ? 18.845 -17.262 -19.148 1.00 85.19 71 THR A C 1
ATOM 516 O O . THR A 1 71 ? 19.197 -16.085 -19.143 1.00 85.19 71 THR A O 1
ATOM 519 N N . GLN A 1 72 ? 18.594 -17.920 -20.283 1.00 87.50 72 GLN A N 1
ATOM 520 C CA . GLN A 1 72 ? 18.749 -17.316 -21.603 1.00 87.50 72 GLN A CA 1
ATOM 521 C C . GLN A 1 72 ? 17.725 -16.198 -21.844 1.00 87.50 72 GLN A C 1
ATOM 523 O O . GLN A 1 72 ? 18.085 -15.125 -22.325 1.00 87.50 72 GLN A O 1
ATOM 528 N N . GLN A 1 73 ? 16.463 -16.408 -21.460 1.00 85.12 73 GLN A N 1
ATOM 529 C CA . GLN A 1 73 ? 15.432 -15.370 -21.538 1.00 85.12 73 GLN A CA 1
ATOM 530 C C . GLN A 1 73 ? 15.770 -14.170 -20.641 1.00 85.12 73 GLN A C 1
ATOM 532 O O . GLN A 1 73 ? 15.628 -13.029 -21.078 1.00 85.12 73 GLN A O 1
ATOM 537 N N . ILE A 1 74 ? 16.275 -14.417 -19.427 1.00 87.38 74 ILE A N 1
ATOM 538 C CA . ILE A 1 74 ? 16.707 -13.358 -18.500 1.00 87.38 74 ILE A CA 1
ATOM 539 C C . ILE A 1 74 ? 17.868 -12.552 -19.099 1.00 87.38 74 ILE A C 1
ATOM 541 O O . ILE A 1 74 ? 17.834 -11.325 -19.090 1.00 87.38 74 ILE A O 1
ATOM 545 N N . GLN A 1 75 ? 18.882 -13.219 -19.655 1.00 89.38 75 GLN A N 1
ATOM 546 C CA . GLN A 1 75 ? 20.029 -12.541 -20.268 1.00 89.38 75 GLN A CA 1
ATOM 547 C C . GLN A 1 75 ? 19.628 -11.700 -21.483 1.00 89.38 75 GLN A C 1
ATOM 549 O O . GLN A 1 75 ? 20.109 -10.575 -21.630 1.00 89.38 75 GLN A O 1
ATOM 554 N N . ASN A 1 76 ? 18.727 -12.209 -22.325 1.00 88.62 76 ASN A N 1
ATOM 555 C CA . ASN A 1 76 ? 18.203 -11.455 -23.462 1.00 88.62 76 ASN A CA 1
ATOM 556 C C . ASN A 1 76 ? 17.457 -10.196 -22.999 1.00 88.62 76 ASN A C 1
ATOM 558 O O . ASN A 1 76 ? 17.707 -9.117 -23.531 1.00 88.62 76 ASN A O 1
ATOM 562 N N . LEU A 1 77 ? 16.620 -10.322 -21.964 1.00 88.56 77 LEU A N 1
ATOM 563 C CA . LEU A 1 77 ? 15.883 -9.202 -21.381 1.00 88.56 77 LEU A CA 1
ATOM 564 C C . LEU A 1 77 ? 16.820 -8.139 -20.787 1.00 88.56 77 LEU A C 1
ATOM 566 O O . LEU A 1 77 ? 16.650 -6.952 -21.040 1.00 88.56 77 LEU A O 1
ATOM 570 N N . LEU A 1 78 ? 17.851 -8.549 -20.040 1.00 88.88 78 LEU A N 1
ATOM 571 C CA . LEU A 1 78 ? 18.842 -7.624 -19.476 1.00 88.88 78 LEU A CA 1
ATOM 572 C C . LEU A 1 78 ? 19.634 -6.889 -20.564 1.00 88.88 78 LEU A C 1
ATOM 574 O O . LEU A 1 78 ? 19.897 -5.690 -20.439 1.00 88.88 78 LEU A O 1
ATOM 578 N N . LYS A 1 79 ? 20.004 -7.591 -21.642 1.00 88.00 79 LYS A N 1
ATOM 579 C CA . LYS A 1 79 ? 20.705 -6.989 -22.781 1.00 88.00 79 LYS A CA 1
ATOM 580 C C . LYS A 1 79 ? 19.834 -5.940 -23.466 1.00 88.00 79 LYS A C 1
ATOM 582 O O . LYS A 1 79 ? 20.322 -4.857 -23.765 1.00 88.00 79 LYS A O 1
ATOM 587 N N . GLU A 1 80 ? 18.558 -6.245 -23.664 1.00 87.12 80 GLU A N 1
ATOM 588 C CA . GLU A 1 80 ? 17.579 -5.319 -24.227 1.00 87.12 80 GLU A CA 1
ATOM 589 C C . GLU A 1 80 ? 17.387 -4.082 -23.333 1.00 87.12 80 GLU A C 1
ATOM 591 O O . GLU A 1 80 ? 17.517 -2.955 -23.808 1.00 87.12 80 GLU A O 1
ATOM 596 N N . LEU A 1 81 ? 17.223 -4.257 -22.017 1.00 86.00 81 LEU A N 1
ATOM 597 C CA . LEU A 1 81 ? 17.108 -3.134 -21.077 1.00 86.00 81 LEU A CA 1
ATOM 598 C C . LEU A 1 81 ? 18.349 -2.233 -21.061 1.00 86.00 81 LEU A C 1
ATOM 600 O O . LEU A 1 81 ? 18.212 -1.020 -20.950 1.00 86.00 81 LEU A O 1
ATOM 604 N N . THR A 1 82 ? 19.547 -2.799 -21.232 1.00 85.75 82 THR A N 1
ATOM 605 C CA . THR A 1 82 ? 20.802 -2.024 -21.304 1.00 85.75 82 THR A CA 1
ATOM 606 C C . THR A 1 82 ? 20.891 -1.181 -22.583 1.00 85.75 82 THR A C 1
ATOM 608 O O . THR A 1 82 ? 21.628 -0.203 -22.630 1.00 85.75 82 THR A O 1
ATOM 611 N N . THR A 1 83 ? 20.138 -1.533 -23.631 1.00 83.94 83 THR A N 1
ATOM 612 C CA . THR A 1 83 ? 20.034 -0.702 -24.843 1.00 83.94 83 THR A CA 1
ATOM 613 C C . THR A 1 83 ? 18.987 0.404 -24.736 1.00 83.94 83 THR A C 1
ATOM 615 O O . THR A 1 83 ? 19.020 1.332 -25.541 1.00 83.94 83 THR A O 1
ATOM 618 N N . ILE A 1 84 ? 18.073 0.304 -23.766 1.00 81.38 84 ILE A N 1
ATOM 619 C CA . ILE A 1 84 ? 16.995 1.269 -23.516 1.00 81.38 84 ILE A CA 1
ATOM 620 C C . ILE A 1 84 ? 17.416 2.282 -22.443 1.00 81.38 84 ILE A C 1
ATOM 622 O O . ILE A 1 84 ? 17.180 3.479 -22.598 1.00 81.38 84 ILE A O 1
ATOM 626 N N . TYR A 1 85 ? 18.041 1.809 -21.361 1.00 81.31 85 TYR A N 1
ATOM 627 C CA . TYR A 1 85 ? 18.435 2.623 -20.215 1.00 81.31 85 TYR A CA 1
ATOM 628 C C . TYR A 1 85 ? 19.952 2.735 -20.078 1.00 81.31 85 TYR A C 1
ATOM 630 O O . TYR A 1 85 ? 20.673 1.737 -20.058 1.00 81.31 85 TYR A O 1
ATOM 638 N N . ASN A 1 86 ? 20.417 3.961 -19.850 1.00 82.75 86 ASN A N 1
ATOM 639 C CA . ASN A 1 86 ? 21.768 4.245 -19.392 1.00 82.75 86 ASN A CA 1
ATOM 640 C C . ASN A 1 86 ? 21.794 4.165 -17.862 1.00 82.75 86 ASN A C 1
ATOM 642 O O . ASN A 1 86 ? 21.593 5.153 -17.159 1.00 82.75 86 ASN A O 1
ATOM 646 N N . LEU A 1 87 ? 22.034 2.964 -17.327 1.00 81.94 87 LEU A N 1
ATOM 647 C CA . LEU A 1 87 ? 22.130 2.738 -15.882 1.00 81.94 87 LEU A CA 1
ATOM 648 C C . LEU A 1 87 ? 23.424 3.340 -15.316 1.00 81.94 87 LEU A C 1
ATOM 650 O O . LEU A 1 87 ? 24.433 2.656 -15.141 1.00 81.94 87 LEU A O 1
ATOM 654 N N . ASN A 1 88 ? 23.394 4.635 -15.026 1.00 87.69 88 ASN A N 1
ATOM 655 C CA . ASN A 1 88 ? 24.491 5.367 -14.409 1.00 87.69 88 ASN A CA 1
ATOM 656 C C . ASN A 1 88 ? 24.093 5.932 -13.038 1.00 87.69 88 ASN A C 1
ATOM 658 O O . ASN A 1 88 ? 23.003 5.692 -12.516 1.00 87.69 88 ASN A O 1
ATOM 662 N N . PHE A 1 89 ? 25.006 6.688 -12.431 1.00 88.50 89 PHE A N 1
ATOM 663 C CA . PHE A 1 89 ? 24.772 7.284 -11.120 1.00 88.50 89 PHE A CA 1
ATOM 664 C C . PHE A 1 89 ? 23.601 8.289 -11.110 1.00 88.50 89 PHE A C 1
ATOM 666 O O . PHE A 1 89 ? 22.920 8.410 -10.094 1.00 88.50 89 PHE A O 1
ATOM 673 N N . TRP A 1 90 ? 23.320 8.973 -12.227 1.00 89.31 90 TRP A N 1
ATOM 674 C CA . TRP A 1 90 ? 22.282 10.008 -12.306 1.00 89.31 90 TRP A CA 1
ATOM 675 C C . TRP A 1 90 ? 20.871 9.441 -12.130 1.00 89.31 90 TRP A C 1
ATOM 677 O O . TRP A 1 90 ? 20.038 10.093 -11.506 1.00 89.31 90 TRP A O 1
ATOM 687 N N . VAL A 1 91 ? 20.617 8.203 -12.571 1.00 88.69 91 VAL A N 1
ATOM 688 C CA . VAL A 1 91 ? 19.312 7.522 -12.434 1.00 88.69 91 VAL A CA 1
ATOM 689 C C . VAL A 1 91 ? 18.860 7.392 -10.968 1.00 88.69 91 VAL A C 1
ATOM 691 O O . VAL A 1 91 ? 17.666 7.305 -10.691 1.00 88.69 91 VAL A O 1
ATOM 694 N N . TRP A 1 92 ? 19.786 7.450 -10.007 1.00 91.69 92 TRP A N 1
ATOM 695 C CA . TRP A 1 92 ? 19.477 7.362 -8.575 1.00 91.69 92 TRP A CA 1
ATOM 696 C C . TRP A 1 92 ? 19.003 8.678 -7.951 1.00 91.69 92 TRP A C 1
ATOM 698 O O . TRP A 1 92 ? 18.433 8.665 -6.859 1.00 91.69 92 TRP A O 1
ATOM 708 N N . ILE A 1 93 ? 19.211 9.820 -8.606 1.00 94.06 93 ILE A N 1
ATOM 709 C CA . ILE A 1 93 ? 18.905 11.135 -8.027 1.00 94.06 93 ILE A CA 1
ATOM 710 C C . ILE A 1 93 ? 17.425 11.305 -7.650 1.00 94.06 93 ILE A C 1
ATOM 712 O O . ILE A 1 93 ? 17.187 11.798 -6.547 1.00 94.06 93 ILE A O 1
ATOM 716 N N . PRO A 1 94 ? 16.424 10.881 -8.451 1.00 93.00 94 PRO A N 1
ATOM 717 C CA . PRO A 1 94 ? 15.023 11.017 -8.059 1.00 93.00 94 PRO A CA 1
ATOM 718 C C . PRO A 1 94 ? 14.710 10.264 -6.767 1.00 93.00 94 PRO A C 1
ATOM 720 O O . PRO A 1 94 ? 14.002 10.790 -5.905 1.00 93.00 94 PRO A O 1
ATOM 723 N N . LEU A 1 95 ? 15.296 9.074 -6.592 1.00 92.25 95 LEU A N 1
ATOM 724 C CA . LEU A 1 95 ? 15.177 8.290 -5.365 1.00 92.25 95 LEU A CA 1
ATOM 725 C C . LEU A 1 95 ? 15.847 9.007 -4.184 1.00 92.25 95 LEU A C 1
ATOM 727 O O . LEU A 1 95 ? 15.240 9.141 -3.122 1.00 92.25 95 LEU A O 1
ATOM 731 N N . ILE A 1 96 ? 17.074 9.503 -4.373 1.00 94.44 96 ILE A N 1
ATOM 732 C CA . ILE A 1 96 ? 17.824 10.236 -3.341 1.00 94.44 96 ILE A CA 1
ATOM 733 C C . ILE A 1 96 ? 17.052 11.484 -2.899 1.00 94.44 96 ILE A C 1
ATOM 735 O O . ILE A 1 96 ? 16.958 11.749 -1.704 1.00 94.44 96 ILE A O 1
ATOM 739 N N . ILE A 1 97 ? 16.457 12.222 -3.839 1.00 94.88 97 ILE A N 1
ATOM 740 C CA . ILE A 1 97 ? 15.640 13.405 -3.555 1.00 94.88 97 ILE A CA 1
ATOM 741 C C . ILE A 1 97 ? 14.449 13.046 -2.671 1.00 94.88 97 ILE A C 1
ATOM 743 O O . ILE A 1 97 ? 14.249 13.720 -1.662 1.00 94.88 97 ILE A O 1
ATOM 747 N N . ILE A 1 98 ? 13.706 11.974 -2.988 1.00 90.88 98 ILE A N 1
ATOM 748 C CA . ILE A 1 98 ? 12.605 11.517 -2.124 1.00 90.88 98 ILE A CA 1
ATOM 749 C C . ILE A 1 98 ? 13.144 11.262 -0.724 1.00 90.88 98 ILE A C 1
ATOM 751 O O . ILE A 1 98 ? 12.650 11.867 0.221 1.00 90.88 98 ILE A O 1
ATOM 755 N N . VAL A 1 99 ? 14.183 10.431 -0.592 1.00 90.38 99 VAL A N 1
ATOM 756 C CA . VAL A 1 99 ? 14.760 10.052 0.707 1.00 90.38 99 VAL A CA 1
ATOM 757 C C . VAL A 1 99 ? 15.189 11.281 1.514 1.00 90.38 99 VAL A C 1
ATOM 759 O O . VAL A 1 99 ? 14.867 11.373 2.700 1.00 90.38 99 VAL A O 1
ATOM 762 N N . LEU A 1 100 ? 15.854 12.254 0.887 1.00 92.88 100 LEU A N 1
ATOM 763 C CA . LEU A 1 100 ? 16.243 13.506 1.537 1.00 92.88 100 LEU A CA 1
ATOM 764 C C . LEU A 1 100 ? 15.020 14.301 2.003 1.00 92.88 100 LEU A C 1
ATOM 766 O O . LEU A 1 100 ? 14.983 14.727 3.157 1.00 92.88 100 LEU A O 1
ATOM 770 N N . CYS A 1 101 ? 13.995 14.455 1.161 1.00 90.69 101 CYS A N 1
ATOM 771 C CA . CYS A 1 101 ? 12.753 15.120 1.548 1.00 90.69 101 CYS A CA 1
ATOM 772 C C . CYS A 1 101 ? 12.107 14.464 2.783 1.00 90.69 101 CYS A C 1
ATOM 774 O O . CYS A 1 101 ? 11.627 15.183 3.663 1.00 90.69 101 CYS A O 1
ATOM 776 N N . LEU A 1 102 ? 12.169 13.131 2.911 1.00 82.06 102 LEU A N 1
ATOM 777 C CA . LEU A 1 102 ? 11.646 12.416 4.089 1.00 82.06 102 LEU A CA 1
ATOM 778 C C . LEU A 1 102 ? 12.451 12.696 5.345 1.00 82.06 102 LEU A C 1
ATOM 780 O O . LEU A 1 102 ? 11.876 12.938 6.408 1.00 82.06 102 LEU A O 1
ATOM 784 N N . ILE A 1 103 ? 13.780 12.683 5.224 1.00 85.69 103 ILE A N 1
ATOM 785 C CA . ILE A 1 103 ? 14.688 12.998 6.330 1.00 85.69 103 ILE A CA 1
ATOM 786 C C . ILE A 1 103 ? 14.409 14.419 6.835 1.00 85.69 103 ILE A C 1
ATOM 788 O O . ILE A 1 103 ? 14.331 14.645 8.044 1.00 85.69 103 ILE A O 1
ATOM 792 N N . PHE A 1 104 ? 14.170 15.356 5.915 1.00 87.44 104 PHE A N 1
ATOM 793 C CA . PHE A 1 104 ? 13.811 16.739 6.227 1.00 87.44 104 PHE A CA 1
ATOM 794 C C . PHE A 1 104 ? 12.329 16.950 6.571 1.00 87.44 104 PHE A C 1
ATOM 796 O O . PHE A 1 104 ? 11.922 18.086 6.809 1.00 87.44 104 PHE A O 1
ATOM 803 N N . ARG A 1 105 ? 11.526 15.880 6.669 1.00 81.25 105 ARG A N 1
ATOM 804 C CA . ARG A 1 105 ? 10.101 15.918 7.047 1.00 81.25 105 ARG A CA 1
ATOM 805 C C . ARG A 1 105 ? 9.241 16.801 6.134 1.00 81.25 105 ARG A C 1
ATOM 807 O O . ARG A 1 105 ? 8.260 17.394 6.583 1.00 81.25 105 ARG A O 1
ATOM 814 N N . ILE A 1 106 ? 9.601 16.890 4.857 1.00 84.12 106 ILE A N 1
ATOM 815 C CA . ILE A 1 106 ? 8.756 17.508 3.835 1.00 84.12 106 ILE A CA 1
ATOM 816 C C . ILE A 1 106 ? 7.542 16.596 3.611 1.00 84.12 106 ILE A C 1
ATOM 818 O O . ILE A 1 106 ? 7.643 15.373 3.690 1.00 84.12 106 ILE A O 1
ATOM 822 N N . SER A 1 107 ? 6.370 17.187 3.369 1.00 80.56 107 SER A N 1
ATOM 823 C CA . SER A 1 107 ? 5.136 16.425 3.125 1.00 80.56 107 SER A CA 1
ATOM 824 C C . SER A 1 107 ? 5.269 15.491 1.911 1.00 80.56 107 SER A C 1
ATOM 826 O O . SER A 1 107 ? 5.973 15.813 0.949 1.00 80.56 107 SER A O 1
ATOM 828 N N . THR A 1 108 ? 4.560 14.357 1.930 1.00 80.56 108 THR A N 1
ATOM 829 C CA . THR A 1 108 ? 4.624 13.304 0.898 1.00 80.56 108 THR A CA 1
ATOM 830 C C . THR A 1 108 ? 4.385 13.839 -0.513 1.00 80.56 108 THR A C 1
ATOM 832 O O . THR A 1 108 ? 5.227 13.657 -1.390 1.00 80.56 108 THR A O 1
ATOM 835 N N . VAL A 1 109 ? 3.282 14.567 -0.725 1.00 85.81 109 VAL A N 1
ATOM 836 C CA . VAL A 1 109 ? 2.876 15.043 -2.060 1.00 85.81 109 VAL A CA 1
ATOM 837 C C . VAL A 1 109 ? 3.928 15.970 -2.699 1.00 85.81 109 VAL A C 1
ATOM 839 O O . VAL A 1 109 ? 4.374 15.668 -3.807 1.00 85.81 109 VAL A O 1
ATOM 842 N N . PRO A 1 110 ? 4.415 17.040 -2.032 1.00 89.38 110 PRO A N 1
ATOM 843 C CA . PRO A 1 110 ? 5.534 17.829 -2.551 1.00 89.38 110 PRO A CA 1
ATOM 844 C C . PRO A 1 110 ? 6.794 17.004 -2.832 1.00 89.38 110 PRO A C 1
ATOM 846 O O . PRO A 1 110 ? 7.444 17.216 -3.852 1.00 89.38 110 PRO A O 1
ATOM 849 N N . SER A 1 111 ? 7.126 16.046 -1.963 1.00 90.38 111 SER A N 1
ATOM 850 C CA . SER A 1 111 ? 8.316 15.198 -2.124 1.00 90.38 111 SER A CA 1
ATOM 851 C C . SER A 1 111 ? 8.246 14.357 -3.403 1.00 90.38 111 SER A C 1
ATOM 853 O O . SER A 1 111 ? 9.219 14.290 -4.157 1.00 90.38 111 SER A O 1
ATOM 855 N N . MET A 1 112 ? 7.077 13.772 -3.692 1.00 89.38 112 MET A N 1
ATOM 856 C CA . MET A 1 112 ? 6.837 13.013 -4.924 1.00 89.38 112 MET A CA 1
ATOM 857 C C . MET A 1 112 ? 6.895 13.903 -6.171 1.00 89.38 112 MET A C 1
ATOM 859 O O . MET A 1 112 ? 7.467 13.494 -7.181 1.00 89.38 112 MET A O 1
ATOM 863 N N . LEU A 1 113 ? 6.365 15.131 -6.106 1.00 92.06 113 LEU A N 1
ATOM 864 C CA . LEU A 1 113 ? 6.426 16.084 -7.221 1.00 92.06 113 LEU A CA 1
ATOM 865 C C . LEU A 1 113 ? 7.863 16.519 -7.533 1.00 92.06 113 LEU A C 1
ATOM 867 O O . LEU A 1 113 ? 8.269 16.478 -8.693 1.00 92.06 113 LEU A O 1
ATOM 871 N N . ILE A 1 114 ? 8.648 16.891 -6.516 1.00 94.19 114 ILE A N 1
ATOM 872 C CA . ILE A 1 114 ? 10.051 17.304 -6.694 1.00 94.19 114 ILE A CA 1
ATOM 873 C C . ILE A 1 114 ? 10.864 16.152 -7.299 1.00 94.19 114 ILE A C 1
ATOM 875 O O . ILE A 1 114 ? 11.632 16.359 -8.240 1.00 94.19 114 ILE A O 1
ATOM 879 N N . SER A 1 115 ? 10.654 14.928 -6.811 1.00 93.69 115 SER A N 1
ATOM 880 C CA . SER A 1 115 ? 11.295 13.742 -7.374 1.00 93.69 115 SER A CA 1
ATOM 881 C C . SER A 1 115 ? 10.883 13.472 -8.820 1.00 93.69 115 SER A C 1
ATOM 883 O O . SER A 1 115 ? 11.748 13.276 -9.670 1.00 93.69 115 SER A O 1
ATOM 885 N N . SER A 1 116 ? 9.591 13.560 -9.138 1.00 92.31 116 SER A N 1
ATOM 886 C CA . SER A 1 116 ? 9.093 13.360 -10.505 1.00 92.31 116 SER A CA 1
ATOM 887 C C . SER A 1 116 ? 9.684 14.389 -11.474 1.00 92.31 116 SER A C 1
ATOM 889 O O . SER A 1 116 ? 10.153 14.030 -12.550 1.00 92.31 116 SER A O 1
ATOM 891 N N . ILE A 1 117 ? 9.761 15.662 -11.068 1.00 93.25 117 ILE A N 1
ATOM 892 C CA . ILE A 1 117 ? 10.410 16.718 -11.859 1.00 93.25 117 ILE A CA 1
ATOM 893 C C . ILE A 1 117 ? 11.897 16.408 -12.055 1.00 93.25 117 ILE A C 1
ATOM 895 O O . ILE A 1 117 ? 12.412 16.554 -13.162 1.00 93.25 117 ILE A O 1
ATOM 899 N N . SER A 1 118 ? 12.594 15.941 -11.017 1.00 93.75 118 SER A N 1
ATOM 900 C CA . SER A 1 118 ? 14.000 15.553 -11.155 1.00 93.75 118 SER A CA 1
ATOM 901 C C . SER A 1 118 ? 14.191 14.369 -12.110 1.00 93.75 118 SER A C 1
ATOM 903 O O . SER A 1 118 ? 15.127 14.384 -12.907 1.00 93.75 118 SER A O 1
ATOM 905 N N . ALA A 1 119 ? 13.272 13.394 -12.104 1.00 91.88 119 ALA A N 1
ATOM 906 C CA . ALA A 1 119 ? 13.281 12.271 -13.035 1.00 91.88 119 ALA A CA 1
ATOM 907 C C . ALA A 1 119 ? 13.085 12.741 -14.482 1.00 91.88 119 ALA A C 1
ATOM 909 O O . ALA A 1 119 ? 13.796 12.272 -15.367 1.00 91.88 119 ALA A O 1
ATOM 910 N N . LEU A 1 120 ? 12.199 13.718 -14.717 1.00 91.19 120 LEU A N 1
ATOM 911 C CA . LEU A 1 120 ? 12.033 14.344 -16.033 1.00 91.19 120 LEU A CA 1
ATOM 912 C C . LEU A 1 120 ? 13.322 15.024 -16.497 1.00 91.19 120 LEU A C 1
ATOM 914 O O . LEU A 1 120 ? 13.762 14.799 -17.620 1.00 91.19 120 LEU A O 1
ATOM 918 N N . VAL A 1 121 ? 13.959 15.812 -15.626 1.00 91.19 121 VAL A N 1
ATOM 919 C CA . VAL A 1 121 ? 15.230 16.482 -15.934 1.00 91.19 121 VAL A CA 1
ATOM 920 C C . VAL A 1 121 ? 16.291 15.448 -16.319 1.00 91.19 121 VAL A C 1
ATOM 922 O O . VAL A 1 121 ? 16.877 15.536 -17.395 1.00 91.19 121 VAL A O 1
ATOM 925 N N . ILE A 1 122 ? 16.492 14.412 -15.510 1.00 90.62 122 ILE A N 1
ATOM 926 C CA . ILE A 1 122 ? 17.516 13.392 -15.779 1.00 90.62 122 ILE A CA 1
ATOM 927 C C . ILE A 1 122 ? 17.191 12.590 -17.037 1.00 90.62 122 ILE A C 1
ATOM 929 O O . ILE A 1 122 ? 18.077 12.384 -17.860 1.00 90.62 122 ILE A O 1
ATOM 933 N N . GLY A 1 123 ? 15.929 12.208 -17.242 1.00 87.88 123 GLY A N 1
ATOM 934 C CA . GLY A 1 123 ? 15.496 11.533 -18.464 1.00 87.88 123 GLY A CA 1
ATOM 935 C C . GLY A 1 123 ? 15.786 12.362 -19.719 1.00 87.88 123 GLY A C 1
ATOM 936 O O . GLY A 1 123 ? 16.258 11.821 -20.718 1.00 87.88 123 GLY A O 1
ATOM 937 N N . THR A 1 124 ? 15.590 13.682 -19.658 1.00 87.00 124 THR A N 1
ATOM 938 C CA . THR A 1 124 ? 15.888 14.571 -20.793 1.00 87.00 124 THR A CA 1
ATOM 939 C C . THR A 1 124 ? 17.384 14.730 -21.059 1.00 87.00 124 THR A C 1
ATOM 941 O O . THR A 1 124 ? 17.798 14.701 -22.214 1.00 87.00 124 THR A O 1
ATOM 944 N N . PHE A 1 125 ? 18.216 14.861 -20.022 1.00 86.44 125 PHE A N 1
ATOM 945 C CA . PHE A 1 125 ? 19.654 15.096 -20.200 1.00 86.44 125 PHE A CA 1
ATOM 946 C C . PHE A 1 125 ? 20.448 13.814 -20.474 1.00 86.44 125 PHE A C 1
ATOM 948 O O . PHE A 1 125 ? 21.333 13.810 -21.327 1.00 86.44 125 PHE A O 1
ATOM 955 N N . ASP A 1 126 ? 20.137 12.730 -19.771 1.00 83.31 126 ASP A N 1
ATOM 956 C CA . ASP A 1 126 ? 20.945 11.510 -19.768 1.00 83.31 126 ASP A CA 1
ATOM 957 C C . ASP A 1 126 ? 20.469 10.465 -20.785 1.00 83.31 126 ASP A C 1
ATOM 959 O O . ASP A 1 126 ? 21.267 9.778 -21.422 1.00 83.31 126 ASP A O 1
ATOM 963 N N . HIS A 1 127 ? 19.152 10.372 -20.970 1.00 77.06 127 HIS A N 1
ATOM 964 C CA . HIS A 1 127 ? 18.527 9.423 -21.893 1.00 77.06 127 HIS A CA 1
ATOM 965 C C . HIS A 1 127 ? 18.036 10.099 -23.182 1.00 77.06 127 HIS A C 1
ATOM 967 O O . HIS A 1 127 ? 17.491 9.430 -24.055 1.00 77.06 127 HIS A O 1
ATOM 973 N N . GLN A 1 128 ? 18.252 11.417 -23.314 1.00 78.44 128 GLN A N 1
ATOM 974 C CA . GLN A 1 128 ? 17.863 12.226 -24.477 1.00 78.44 128 GLN A CA 1
ATOM 975 C C . GLN A 1 128 ? 16.363 12.137 -24.810 1.00 78.44 128 GLN A C 1
ATOM 977 O O . GLN A 1 128 ? 15.958 12.354 -25.951 1.00 78.44 128 GLN A O 1
ATOM 982 N N . PHE A 1 129 ? 15.519 11.851 -23.811 1.00 78.56 129 PHE A N 1
ATOM 983 C CA . PHE A 1 129 ? 14.074 11.852 -24.004 1.00 78.56 129 PHE A CA 1
ATOM 984 C C . PHE A 1 129 ? 13.560 13.261 -24.278 1.00 78.56 129 PHE A C 1
ATOM 986 O O . PHE A 1 129 ? 13.984 14.245 -23.668 1.00 78.56 129 PHE A O 1
ATOM 993 N N . ASN A 1 130 ? 12.563 13.358 -25.152 1.00 85.06 130 ASN A N 1
ATOM 994 C CA . ASN A 1 130 ? 11.837 14.599 -25.344 1.00 85.06 130 ASN A CA 1
ATOM 995 C C . ASN A 1 130 ? 11.068 14.950 -24.062 1.00 85.06 130 ASN A C 1
ATOM 997 O O . ASN A 1 130 ? 10.244 14.175 -23.577 1.00 85.06 130 ASN A O 1
ATOM 1001 N N . MET A 1 131 ? 11.291 16.154 -23.532 1.00 85.62 131 MET A N 1
ATOM 1002 C CA . MET A 1 131 ? 10.636 16.625 -22.308 1.00 85.62 131 MET A CA 1
ATOM 1003 C C . MET A 1 131 ? 9.105 16.562 -22.400 1.00 85.62 131 MET A C 1
ATOM 1005 O O . MET A 1 131 ? 8.438 16.279 -21.405 1.00 85.62 131 MET A O 1
ATOM 1009 N N . LYS A 1 132 ? 8.542 16.774 -23.599 1.00 87.88 132 LYS A N 1
ATOM 1010 C CA . LYS A 1 132 ? 7.096 16.649 -23.843 1.00 87.88 132 LYS A CA 1
ATOM 1011 C C . LYS A 1 132 ? 6.595 15.227 -23.597 1.00 87.88 132 LYS A C 1
ATOM 1013 O O . LYS A 1 132 ? 5.545 15.060 -22.982 1.00 87.88 132 LYS A O 1
ATOM 1018 N N . ASP A 1 133 ? 7.358 14.229 -24.033 1.00 87.00 133 ASP A N 1
ATOM 1019 C CA . ASP A 1 133 ? 7.010 12.821 -23.851 1.00 87.00 133 ASP A CA 1
ATOM 1020 C C . ASP A 1 133 ? 7.150 12.411 -22.384 1.00 87.00 133 ASP A C 1
ATOM 1022 O O . ASP A 1 133 ? 6.308 11.677 -21.884 1.00 87.00 133 ASP A O 1
ATOM 1026 N N . GLY A 1 134 ? 8.112 12.979 -21.648 1.00 87.56 134 GLY A N 1
ATOM 1027 C CA . GLY A 1 134 ? 8.211 12.790 -20.198 1.00 87.56 134 GLY A CA 1
ATOM 1028 C C . GLY A 1 134 ? 6.988 13.320 -19.432 1.00 87.56 134 GLY A C 1
ATOM 1029 O O . GLY A 1 134 ? 6.432 12.629 -18.573 1.00 87.56 134 GLY A O 1
ATOM 1030 N N . PHE A 1 135 ? 6.507 14.524 -19.767 1.00 88.75 135 PHE A N 1
ATOM 1031 C CA . PHE A 1 135 ? 5.256 15.031 -19.189 1.00 88.75 135 PHE A CA 1
ATOM 1032 C C . PHE A 1 135 ? 4.065 14.157 -19.573 1.00 88.75 135 PHE A C 1
ATOM 1034 O O . PHE A 1 135 ? 3.262 13.818 -18.706 1.00 88.75 135 PHE A O 1
ATOM 1041 N N . LYS A 1 136 ? 3.967 13.747 -20.842 1.00 90.12 136 LYS A N 1
ATOM 1042 C CA . LYS A 1 136 ? 2.907 12.844 -21.297 1.00 90.12 136 LYS A CA 1
ATOM 1043 C C . LYS A 1 136 ? 2.943 11.513 -20.542 1.00 90.12 136 LYS A C 1
ATOM 1045 O O . LYS A 1 136 ? 1.900 11.067 -20.079 1.00 90.12 136 LYS A O 1
ATOM 1050 N N . ALA A 1 137 ? 4.128 10.948 -20.320 1.00 89.50 137 ALA A N 1
ATOM 1051 C CA . ALA A 1 137 ? 4.316 9.720 -19.556 1.00 89.50 137 ALA A CA 1
ATOM 1052 C C . ALA A 1 137 ? 3.831 9.841 -18.104 1.00 89.50 137 ALA A C 1
ATOM 1054 O O . ALA A 1 137 ? 3.299 8.887 -17.551 1.00 89.50 137 ALA A O 1
ATOM 1055 N N . SER A 1 138 ? 3.938 11.026 -17.497 1.00 89.06 138 SER A N 1
ATOM 1056 C CA . SER A 1 138 ? 3.433 11.259 -16.135 1.00 89.06 138 SER A CA 1
ATOM 1057 C C . SER A 1 138 ? 1.899 11.155 -16.049 1.00 89.06 138 SER A C 1
ATOM 1059 O O . SER A 1 138 ? 1.352 10.767 -15.015 1.00 89.06 138 SER A O 1
ATOM 1061 N N . PHE A 1 139 ? 1.191 11.485 -17.135 1.00 89.19 139 PHE A N 1
ATOM 1062 C CA . PHE A 1 139 ? -0.271 11.408 -17.216 1.00 89.19 139 PHE A CA 1
ATOM 1063 C C . PHE A 1 139 ? -0.749 10.065 -17.781 1.00 89.19 139 PHE A C 1
ATOM 1065 O O . PHE A 1 139 ? -1.490 9.353 -17.103 1.00 89.19 139 PHE A O 1
ATOM 1072 N N . ASP A 1 140 ? -0.310 9.713 -18.988 1.00 89.12 140 ASP A N 1
ATOM 1073 C CA . ASP A 1 140 ? -0.800 8.560 -19.755 1.00 89.12 140 ASP A CA 1
ATOM 1074 C C . ASP A 1 140 ? -0.040 7.260 -19.446 1.00 89.12 140 ASP A C 1
ATOM 1076 O O . ASP A 1 140 ? -0.522 6.173 -19.755 1.00 89.12 140 ASP A O 1
ATOM 1080 N N . GLY A 1 141 ? 1.130 7.364 -18.815 1.00 88.56 141 GLY A N 1
ATOM 1081 C CA . GLY A 1 141 ? 2.078 6.267 -18.647 1.00 88.56 141 GLY A CA 1
ATOM 1082 C C . GLY A 1 141 ? 3.166 6.257 -19.716 1.00 88.56 141 GLY A C 1
ATOM 1083 O O . GLY A 1 141 ? 3.019 6.819 -20.806 1.00 88.56 141 GLY A O 1
ATOM 1084 N N . PHE A 1 142 ? 4.294 5.635 -19.385 1.00 86.94 142 PHE A N 1
ATOM 1085 C CA . PHE A 1 142 ? 5.396 5.461 -20.323 1.00 86.94 142 PHE A CA 1
ATOM 1086 C C . PHE A 1 142 ? 5.019 4.396 -21.357 1.00 86.94 142 PHE A C 1
ATOM 1088 O O . PHE A 1 142 ? 4.488 3.346 -21.009 1.00 86.94 142 PHE A O 1
ATOM 1095 N N . ASN A 1 143 ? 5.290 4.658 -22.634 1.00 84.69 143 ASN A N 1
ATOM 1096 C CA . ASN A 1 143 ? 4.952 3.749 -23.728 1.00 84.69 143 ASN A CA 1
ATOM 1097 C C . ASN A 1 143 ? 6.178 3.517 -24.616 1.00 84.69 143 ASN A C 1
ATOM 1099 O O . ASN A 1 143 ? 6.966 4.440 -24.826 1.00 84.69 143 ASN A O 1
ATOM 1103 N N . HIS A 1 144 ? 6.315 2.322 -25.195 1.00 81.62 144 HIS A N 1
ATOM 1104 C CA . HIS A 1 144 ? 7.395 2.023 -26.135 1.00 81.62 144 HIS A CA 1
ATOM 1105 C C . HIS A 1 144 ? 7.457 2.991 -27.329 1.00 81.62 144 HIS A C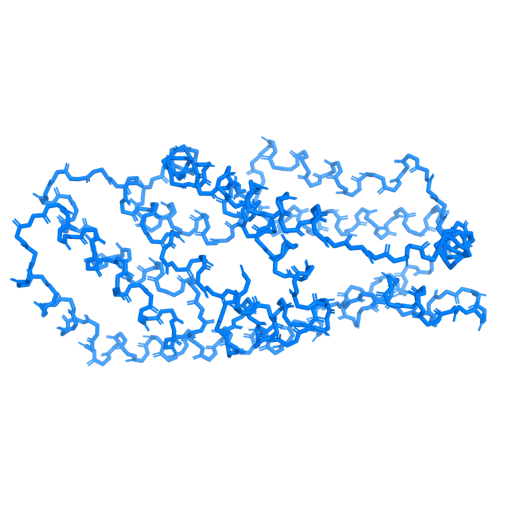 1
ATOM 1107 O O . HIS A 1 144 ? 8.538 3.216 -27.861 1.00 81.62 144 HIS A O 1
ATOM 1113 N N . THR A 1 145 ? 6.351 3.631 -27.729 1.00 81.38 145 THR A N 1
ATOM 1114 C CA . THR A 1 145 ? 6.359 4.656 -28.792 1.00 81.38 145 THR A CA 1
ATOM 1115 C C . THR A 1 145 ? 7.130 5.923 -28.418 1.00 81.38 145 THR A C 1
ATOM 1117 O O . THR A 1 145 ? 7.441 6.726 -29.292 1.00 81.38 145 THR A O 1
ATOM 1120 N N . MET A 1 146 ? 7.394 6.139 -27.126 1.00 83.88 146 MET A N 1
ATOM 1121 C CA . MET A 1 146 ? 8.227 7.240 -26.628 1.00 83.88 146 MET A CA 1
ATOM 1122 C C . MET A 1 146 ? 9.724 6.912 -26.726 1.00 83.88 146 MET A C 1
ATOM 1124 O O . MET A 1 146 ? 10.560 7.778 -26.477 1.00 83.88 146 MET A O 1
ATOM 1128 N N . LEU A 1 147 ? 10.072 5.671 -27.085 1.00 79.00 147 LEU A N 1
ATOM 1129 C CA . LEU A 1 147 ? 11.438 5.249 -27.354 1.00 79.00 147 LEU A CA 1
ATOM 1130 C C . LEU A 1 147 ? 11.776 5.419 -28.833 1.00 79.00 147 LEU A C 1
ATOM 1132 O O . LEU A 1 147 ? 10.951 5.237 -29.725 1.00 79.00 147 LEU A O 1
ATOM 1136 N N . HIS A 1 148 ? 13.047 5.699 -29.099 1.00 71.25 148 HIS A N 1
ATOM 1137 C CA . HIS A 1 148 ? 13.579 5.796 -30.457 1.00 71.25 148 HIS A CA 1
ATOM 1138 C C . HIS A 1 148 ? 13.843 4.426 -31.116 1.00 71.25 148 HIS A C 1
ATOM 1140 O O . HIS A 1 148 ? 14.305 4.374 -32.255 1.00 71.25 148 HIS A O 1
ATOM 1146 N N . GLN A 1 149 ? 13.574 3.315 -30.419 1.00 69.81 149 GLN A N 1
ATOM 1147 C CA . GLN A 1 149 ? 13.794 1.949 -30.903 1.00 69.81 149 GLN A CA 1
ATOM 1148 C C . GLN A 1 149 ? 12.493 1.304 -31.388 1.00 69.81 149 GLN A C 1
ATOM 1150 O O . GLN A 1 149 ? 11.461 1.372 -30.730 1.00 69.81 149 GLN A O 1
ATOM 1155 N N . SER A 1 150 ? 12.563 0.639 -32.542 1.00 62.22 150 SER A N 1
ATOM 1156 C CA . SER A 1 150 ? 11.404 0.075 -33.245 1.00 62.22 150 SER A CA 1
ATOM 1157 C C . SER A 1 150 ? 11.022 -1.344 -32.820 1.00 62.22 150 SER A C 1
ATOM 1159 O O . SER A 1 150 ? 9.882 -1.747 -33.038 1.00 62.22 150 SER A O 1
ATOM 1161 N N . HIS A 1 151 ? 11.937 -2.110 -32.219 1.00 74.62 151 HIS A N 1
ATOM 1162 C CA . HIS A 1 151 ? 11.670 -3.483 -31.793 1.00 74.62 151 HIS A CA 1
ATOM 1163 C C . HIS A 1 151 ? 12.033 -3.688 -30.331 1.00 74.62 151 HIS A C 1
ATOM 1165 O O . HIS A 1 151 ? 13.208 -3.696 -29.978 1.00 74.62 151 HIS A O 1
ATOM 1171 N N . ILE A 1 152 ? 10.995 -3.890 -29.519 1.00 82.50 152 ILE A N 1
ATOM 1172 C CA . ILE A 1 152 ? 11.095 -4.248 -28.108 1.00 82.50 152 ILE A CA 1
ATOM 1173 C C . ILE A 1 152 ? 10.270 -5.517 -27.883 1.00 82.50 152 ILE A C 1
ATOM 1175 O O . ILE A 1 152 ? 9.135 -5.613 -28.367 1.00 82.50 152 ILE A O 1
ATOM 1179 N N . SER A 1 153 ? 10.836 -6.498 -27.187 1.00 85.25 153 SER A N 1
ATOM 1180 C CA . SER A 1 153 ? 10.175 -7.745 -26.817 1.00 85.25 153 SER A CA 1
ATOM 1181 C C . SER A 1 153 ? 8.998 -7.485 -25.880 1.00 85.25 153 SER A C 1
ATOM 1183 O O . SER A 1 153 ? 9.009 -6.544 -25.087 1.00 85.25 153 SER A O 1
ATOM 1185 N N . ASP A 1 154 ? 7.974 -8.338 -25.921 1.00 84.50 154 ASP A N 1
ATOM 1186 C CA . ASP A 1 154 ? 6.792 -8.137 -25.073 1.00 84.50 154 ASP A CA 1
ATOM 1187 C C . ASP A 1 154 ? 7.128 -8.239 -23.575 1.00 84.50 154 ASP A C 1
ATOM 1189 O O . ASP A 1 154 ? 6.560 -7.513 -22.764 1.00 84.50 154 ASP A O 1
ATOM 1193 N N . ASN A 1 155 ? 8.132 -9.042 -23.203 1.00 82.81 155 ASN A N 1
ATOM 1194 C CA . ASN A 1 155 ? 8.629 -9.090 -21.824 1.00 82.81 155 ASN A CA 1
ATOM 1195 C C . ASN A 1 155 ? 9.262 -7.753 -21.404 1.00 82.81 155 ASN A C 1
ATOM 1197 O O . ASN A 1 155 ? 9.008 -7.277 -20.300 1.00 82.81 155 ASN A O 1
ATOM 1201 N N . ALA A 1 156 ? 10.051 -7.117 -22.275 1.00 83.62 156 ALA A N 1
ATOM 1202 C CA . ALA A 1 156 ? 10.603 -5.795 -21.994 1.00 83.62 156 ALA A CA 1
ATOM 1203 C C . ALA A 1 156 ? 9.504 -4.726 -21.928 1.00 83.62 156 ALA A C 1
ATOM 1205 O O . ALA A 1 156 ? 9.537 -3.899 -21.017 1.00 83.62 156 ALA A O 1
ATOM 1206 N N . LYS A 1 157 ? 8.484 -4.796 -22.797 1.00 85.62 157 LYS A N 1
ATOM 1207 C CA . LYS A 1 157 ? 7.308 -3.911 -22.726 1.00 85.62 157 LYS A CA 1
ATOM 1208 C C . LYS A 1 157 ? 6.631 -3.973 -21.360 1.00 85.62 157 LYS A C 1
ATOM 1210 O O . LYS A 1 157 ? 6.413 -2.927 -20.768 1.00 85.62 157 LYS A O 1
ATOM 1215 N N . THR A 1 158 ? 6.407 -5.166 -20.798 1.00 82.25 158 THR A N 1
ATOM 1216 C CA . THR A 1 158 ? 5.788 -5.283 -19.458 1.00 82.25 158 THR A CA 1
ATOM 1217 C C . THR A 1 158 ? 6.587 -4.618 -18.331 1.00 82.25 158 THR A C 1
ATOM 1219 O O . THR A 1 158 ? 6.016 -4.280 -17.298 1.00 82.25 158 THR A O 1
ATOM 1222 N N . LEU A 1 159 ? 7.898 -4.418 -18.506 1.00 82.12 159 LEU A N 1
ATOM 1223 C CA . LEU A 1 159 ? 8.740 -3.747 -17.514 1.00 82.12 159 LEU A CA 1
ATOM 1224 C C . LEU A 1 159 ? 8.772 -2.230 -17.707 1.00 82.12 159 LEU A C 1
ATOM 1226 O O . LEU A 1 159 ? 8.711 -1.497 -16.721 1.00 82.12 159 LEU A O 1
ATOM 1230 N N . ILE A 1 160 ? 8.874 -1.769 -18.956 1.00 83.19 160 ILE A N 1
ATOM 1231 C CA . ILE A 1 160 ? 9.048 -0.345 -19.279 1.00 83.19 160 ILE A CA 1
ATOM 1232 C C . ILE A 1 160 ? 7.719 0.402 -19.382 1.00 83.19 160 ILE A C 1
ATOM 1234 O O . ILE A 1 160 ? 7.65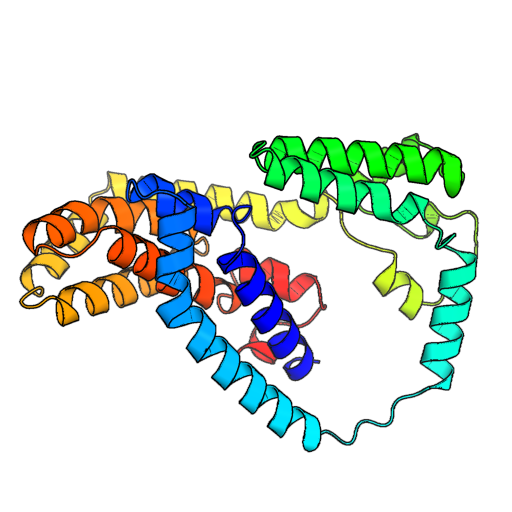5 1.577 -19.029 1.00 83.19 160 ILE A O 1
ATOM 1238 N N . GLU A 1 161 ? 6.661 -0.260 -19.855 1.00 85.94 161 GLU A N 1
ATOM 1239 C CA . GLU A 1 161 ? 5.341 0.341 -20.015 1.00 85.94 161 GLU A CA 1
ATOM 1240 C C . GLU A 1 161 ? 4.622 0.357 -18.671 1.00 85.94 161 GLU A C 1
ATOM 1242 O O . GLU A 1 161 ? 3.839 -0.527 -18.329 1.00 85.94 161 GLU A O 1
ATOM 1247 N N . GLN A 1 162 ? 4.953 1.367 -17.875 1.00 78.69 162 GLN A N 1
ATOM 1248 C CA . GLN A 1 162 ? 4.318 1.633 -16.594 1.00 78.69 162 GLN A CA 1
ATOM 1249 C C . GLN A 1 162 ? 3.242 2.706 -16.756 1.00 78.69 162 GLN A C 1
ATOM 1251 O O . GLN A 1 162 ? 3.336 3.581 -17.618 1.00 78.69 162 GLN A O 1
ATOM 1256 N N . GLY A 1 163 ? 2.207 2.631 -15.920 1.00 78.50 163 GLY A N 1
ATOM 1257 C CA . GLY A 1 163 ? 1.076 3.556 -15.967 1.00 78.50 163 GLY A CA 1
ATOM 1258 C C . GLY A 1 163 ? 1.441 5.012 -15.653 1.00 78.50 163 GLY A C 1
ATOM 1259 O O . GLY A 1 163 ? 2.583 5.356 -15.362 1.00 78.50 163 GLY A O 1
ATOM 1260 N N . GLY A 1 164 ? 0.436 5.878 -15.697 1.00 85.25 164 GLY A N 1
ATOM 1261 C CA . GLY A 1 164 ? 0.513 7.273 -15.261 1.00 85.25 164 GLY A CA 1
ATOM 1262 C C . GLY A 1 164 ? -0.683 7.604 -14.376 1.00 85.25 164 GLY A C 1
ATOM 1263 O O . GLY A 1 164 ? -1.417 6.714 -13.949 1.00 85.25 164 GLY A O 1
ATOM 1264 N N . MET A 1 165 ? -0.946 8.883 -14.119 1.00 86.31 165 MET A N 1
ATOM 1265 C CA . MET A 1 165 ? -2.128 9.271 -13.333 1.00 86.31 165 MET A CA 1
ATOM 1266 C C . MET A 1 165 ? -3.445 8.715 -13.903 1.00 86.31 165 MET A C 1
ATOM 1268 O O . MET A 1 165 ? -4.346 8.374 -13.136 1.00 86.31 165 MET A O 1
ATOM 1272 N N . MET A 1 166 ? -3.545 8.547 -15.227 1.00 87.62 166 MET A N 1
ATOM 1273 C CA . MET A 1 166 ? -4.739 8.000 -15.873 1.00 87.62 166 MET A CA 1
ATOM 1274 C C . MET A 1 1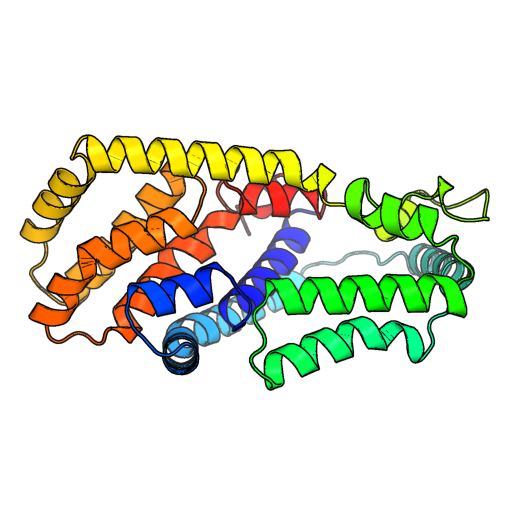66 ? -5.019 6.543 -15.492 1.00 87.62 166 MET A C 1
ATOM 1276 O O . MET A 1 166 ? -6.190 6.188 -15.336 1.00 87.62 166 MET A O 1
ATOM 1280 N N . SER A 1 167 ? -3.993 5.714 -15.262 1.00 85.25 167 SER A N 1
ATOM 1281 C CA . SER A 1 167 ? -4.202 4.322 -14.832 1.00 85.25 167 SER A CA 1
ATOM 1282 C C . SER A 1 167 ? -4.755 4.230 -13.406 1.00 85.25 167 SER A C 1
ATOM 1284 O O . SER A 1 167 ? -5.362 3.225 -13.043 1.00 85.25 167 SER A O 1
ATOM 1286 N N . MET A 1 168 ? -4.625 5.298 -12.613 1.00 86.44 168 MET A N 1
ATOM 1287 C CA . MET A 1 168 ? -5.180 5.400 -11.262 1.00 86.44 168 MET A CA 1
ATOM 1288 C C . MET A 1 168 ? -6.608 5.973 -11.236 1.00 86.44 168 MET A C 1
ATOM 1290 O O . MET A 1 168 ? -7.207 6.052 -10.165 1.00 86.44 168 MET A O 1
ATOM 1294 N N . THR A 1 169 ? -7.196 6.345 -12.383 1.00 88.12 169 THR A N 1
ATOM 1295 C CA . THR A 1 169 ? -8.531 6.978 -12.444 1.00 88.12 169 THR A CA 1
ATOM 1296 C C . THR A 1 169 ? -9.606 6.126 -11.780 1.00 88.12 169 THR A C 1
ATOM 1298 O O . THR A 1 169 ? -10.402 6.642 -10.999 1.00 88.12 169 THR A O 1
ATOM 1301 N N . GLN A 1 170 ? -9.612 4.814 -12.039 1.00 84.38 170 GLN A N 1
ATOM 1302 C CA . GLN A 1 170 ? -10.567 3.898 -11.413 1.00 84.38 170 GLN A CA 1
ATOM 1303 C C . GLN A 1 170 ? -10.433 3.916 -9.888 1.00 84.38 170 GLN A C 1
ATOM 1305 O O . GLN A 1 170 ? -11.435 4.014 -9.188 1.00 84.38 170 GLN A O 1
ATOM 1310 N N . ILE A 1 171 ? -9.201 3.882 -9.375 1.00 85.31 171 ILE A N 1
ATOM 1311 C CA . ILE A 1 171 ? -8.924 3.928 -7.935 1.00 85.31 171 ILE A CA 1
ATOM 1312 C C . ILE A 1 171 ? -9.409 5.257 -7.349 1.00 85.31 171 ILE A C 1
ATOM 1314 O O . ILE A 1 171 ? -10.088 5.257 -6.327 1.00 85.31 171 ILE A O 1
ATOM 1318 N N . ILE A 1 172 ? -9.127 6.379 -8.016 1.00 87.12 172 ILE A N 1
ATOM 1319 C CA . ILE A 1 172 ? -9.570 7.713 -7.592 1.00 87.12 172 ILE A CA 1
ATOM 1320 C C . ILE A 1 172 ? -11.102 7.784 -7.532 1.00 87.12 172 ILE A C 1
ATOM 1322 O O . ILE A 1 172 ? -11.655 8.218 -6.523 1.00 87.12 172 ILE A O 1
ATOM 1326 N N . VAL A 1 173 ? -11.802 7.325 -8.574 1.00 87.06 173 VAL A N 1
ATOM 1327 C CA . VAL A 1 173 ? -13.273 7.300 -8.606 1.00 87.06 173 VAL A CA 1
ATOM 1328 C C . VAL A 1 173 ? -13.827 6.419 -7.484 1.00 87.06 173 VAL A C 1
ATOM 1330 O O . VAL A 1 173 ? -14.728 6.854 -6.768 1.00 87.06 173 VAL A O 1
ATOM 1333 N N . THR A 1 174 ? -13.252 5.234 -7.259 1.00 82.88 174 THR A N 1
ATOM 1334 C CA . THR A 1 174 ? -13.632 4.355 -6.142 1.00 82.88 174 THR A CA 1
ATOM 1335 C C . THR A 1 174 ? -13.441 5.044 -4.791 1.00 82.88 174 THR A C 1
ATOM 1337 O O . THR A 1 174 ? -14.326 4.963 -3.941 1.00 82.88 174 THR A O 1
ATOM 1340 N N . ILE A 1 175 ? -12.341 5.781 -4.598 1.00 84.44 175 ILE A N 1
ATOM 1341 C CA . ILE A 1 175 ? -12.099 6.572 -3.383 1.00 84.44 175 ILE A CA 1
ATOM 1342 C C . ILE A 1 175 ? -13.195 7.627 -3.190 1.00 84.44 175 ILE A C 1
ATOM 1344 O O . ILE A 1 175 ? -13.759 7.727 -2.100 1.00 84.44 175 ILE A O 1
ATOM 1348 N N . PHE A 1 176 ? -13.533 8.389 -4.236 1.00 86.25 176 PHE A N 1
ATOM 1349 C CA . PHE A 1 176 ? -14.592 9.401 -4.172 1.00 86.25 176 PHE A CA 1
ATOM 1350 C C . PHE A 1 176 ? -15.957 8.792 -3.833 1.00 86.25 176 PHE A C 1
ATOM 1352 O O . PHE A 1 176 ? -16.653 9.303 -2.953 1.00 86.25 176 PHE A O 1
ATOM 1359 N N . CYS A 1 177 ? -16.328 7.688 -4.484 1.00 84.75 177 CYS A N 1
ATOM 1360 C CA . CYS A 1 177 ? -17.566 6.969 -4.191 1.00 84.75 177 CYS A CA 1
ATOM 1361 C C . CYS A 1 177 ? -17.581 6.420 -2.757 1.00 84.75 177 CYS A C 1
ATOM 1363 O O . CYS A 1 177 ? -18.591 6.558 -2.067 1.00 84.75 177 CYS A O 1
ATOM 1365 N N . GLY A 1 178 ? -16.462 5.861 -2.289 1.00 78.88 178 GLY A N 1
ATOM 1366 C CA . GLY A 1 178 ? -16.302 5.385 -0.918 1.00 78.88 178 GLY A CA 1
ATOM 1367 C C . GLY A 1 178 ? -16.494 6.507 0.103 1.00 78.88 178 GLY A C 1
ATOM 1368 O O . GLY A 1 178 ? -17.270 6.345 1.045 1.00 78.88 178 GLY A O 1
ATOM 1369 N N . TYR A 1 179 ? -15.857 7.668 -0.106 1.00 81.06 179 TYR A N 1
ATOM 1370 C CA . TYR A 1 179 ? -15.998 8.834 0.778 1.00 81.06 179 TYR A CA 1
ATOM 1371 C C . TYR A 1 179 ? -17.435 9.356 0.808 1.00 81.06 179 TYR A C 1
ATOM 1373 O O . TYR A 1 179 ? -17.957 9.649 1.884 1.00 81.06 179 TYR A O 1
ATOM 1381 N N . ALA A 1 180 ? -18.092 9.434 -0.353 1.00 85.62 180 ALA A N 1
ATOM 1382 C CA . ALA A 1 180 ? -19.489 9.843 -0.439 1.00 85.62 180 ALA A CA 1
ATOM 1383 C C . ALA A 1 180 ? -20.410 8.875 0.322 1.00 85.62 180 ALA A C 1
ATOM 1385 O O . ALA A 1 180 ? -21.237 9.315 1.119 1.00 85.62 180 ALA A O 1
ATOM 1386 N N . PHE A 1 181 ? -20.234 7.563 0.130 1.00 79.44 181 PHE A N 1
ATOM 1387 C CA . PHE A 1 181 ? -20.993 6.541 0.851 1.00 79.44 181 PHE A CA 1
ATOM 1388 C C . PHE A 1 181 ? -20.786 6.643 2.364 1.00 79.44 181 PHE A C 1
ATOM 1390 O O . PHE A 1 181 ? -21.757 6.703 3.115 1.00 79.44 181 PHE A O 1
ATOM 1397 N N . ALA A 1 182 ? -19.536 6.730 2.816 1.00 72.50 182 ALA A N 1
ATOM 1398 C CA . ALA A 1 182 ? -19.225 6.835 4.233 1.00 72.50 182 ALA A CA 1
ATOM 1399 C C . ALA A 1 182 ? -19.815 8.093 4.877 1.00 72.50 182 ALA A C 1
ATOM 1401 O O . ALA A 1 182 ? -20.398 8.001 5.954 1.00 72.50 182 ALA A O 1
ATOM 1402 N N . GLY A 1 183 ? -19.752 9.239 4.190 1.00 77.50 183 GLY A N 1
ATOM 1403 C CA . GLY A 1 183 ? -20.375 10.476 4.662 1.00 77.50 183 GLY A CA 1
ATOM 1404 C C . GLY A 1 183 ? -21.902 10.375 4.773 1.00 77.50 183 GLY A C 1
ATOM 1405 O O . GLY A 1 183 ? -22.487 10.905 5.716 1.00 77.50 183 GLY A O 1
ATOM 1406 N N . ILE A 1 184 ? -22.562 9.653 3.858 1.00 84.75 184 ILE A N 1
ATOM 1407 C CA . ILE A 1 184 ? -24.007 9.379 3.944 1.00 84.75 184 ILE A CA 1
ATOM 1408 C C . ILE A 1 184 ? -24.313 8.477 5.147 1.00 84.75 184 ILE A C 1
ATOM 1410 O O . ILE A 1 184 ? -25.227 8.780 5.912 1.00 84.75 184 ILE A O 1
ATOM 1414 N N . VAL A 1 185 ? -23.549 7.397 5.337 1.00 76.81 185 VAL A N 1
ATOM 1415 C CA . VAL A 1 185 ? -23.715 6.448 6.455 1.00 76.81 185 VAL A CA 1
ATOM 1416 C C . VAL A 1 185 ? -23.472 7.127 7.808 1.00 76.81 185 VAL A C 1
ATOM 1418 O O . VAL A 1 185 ? -24.210 6.873 8.763 1.00 76.81 185 VAL A O 1
ATOM 1421 N N . GLU A 1 186 ? -22.488 8.026 7.884 1.00 73.62 186 GLU A N 1
ATOM 1422 C CA . GLU A 1 186 ? -22.239 8.877 9.048 1.00 73.62 186 GLU A CA 1
ATOM 1423 C C . GLU A 1 186 ? -23.418 9.810 9.309 1.00 73.62 186 GLU A C 1
ATOM 1425 O O . GLU A 1 186 ? -23.976 9.812 10.405 1.00 73.62 186 GLU A O 1
ATOM 1430 N N . LYS A 1 187 ? -23.868 10.558 8.294 1.00 82.25 187 LYS A N 1
ATOM 1431 C CA . LYS A 1 187 ? -24.948 11.531 8.479 1.00 82.25 187 LYS A CA 1
ATOM 1432 C C . LYS A 1 187 ? -26.307 10.886 8.763 1.00 82.25 187 LYS A C 1
ATOM 1434 O O . LYS A 1 187 ? -27.138 11.507 9.424 1.00 82.25 187 LYS A O 1
ATOM 1439 N N . ALA A 1 188 ? -26.522 9.658 8.296 1.00 86.25 188 ALA A N 1
ATOM 1440 C CA . ALA A 1 188 ? -27.697 8.847 8.604 1.00 86.25 188 ALA A CA 1
ATOM 1441 C C . ALA A 1 188 ? -27.716 8.324 10.055 1.00 86.25 188 ALA A C 1
ATOM 1443 O O . ALA A 1 188 ? -28.730 7.773 10.481 1.00 86.25 188 ALA A O 1
ATOM 1444 N N . GLY A 1 189 ? -26.622 8.472 10.815 1.00 77.44 189 GLY A N 1
ATOM 1445 C CA . GLY A 1 189 ? -26.512 7.996 12.197 1.00 77.44 189 GLY A CA 1
ATOM 1446 C C . GLY A 1 189 ? -26.287 6.486 12.318 1.00 77.44 189 GLY A C 1
ATOM 1447 O O . GLY A 1 189 ? -26.306 5.942 13.421 1.00 77.44 189 GLY A O 1
ATOM 1448 N N . CYS A 1 190 ? -26.047 5.777 11.208 1.00 78.50 190 CYS A N 1
ATOM 1449 C CA . CYS A 1 190 ? -25.786 4.336 11.237 1.00 78.50 190 CYS A CA 1
ATOM 1450 C C . CYS A 1 190 ? -24.529 4.010 12.057 1.00 78.50 190 CYS A C 1
ATOM 1452 O O . CYS A 1 190 ? -24.488 3.004 12.762 1.00 78.50 190 CYS A O 1
ATOM 1454 N N . LEU A 1 191 ? -23.519 4.879 11.986 1.00 69.50 191 LEU A N 1
ATOM 1455 C CA . LEU A 1 191 ? -22.274 4.726 12.734 1.00 69.50 191 LEU A CA 1
ATOM 1456 C C . LEU A 1 191 ? -22.464 4.883 14.239 1.00 69.50 191 LEU A C 1
ATOM 1458 O O . LEU A 1 191 ? -21.873 4.117 14.998 1.00 69.50 191 LEU A O 1
ATOM 1462 N N . ASP A 1 192 ? -23.316 5.818 14.661 1.00 69.75 192 ASP A N 1
ATOM 1463 C CA . ASP A 1 192 ? -23.635 6.035 16.072 1.00 69.75 192 ASP A CA 1
ATOM 1464 C C . ASP A 1 192 ? -24.340 4.806 16.655 1.00 69.75 192 ASP A C 1
ATOM 1466 O O . ASP A 1 192 ? -23.969 4.319 17.721 1.00 69.75 192 ASP A O 1
ATOM 1470 N N . VAL A 1 193 ? -25.284 4.219 15.910 1.00 81.06 193 VAL A N 1
ATOM 1471 C CA . VAL A 1 193 ? -25.971 2.979 16.307 1.00 81.06 193 VAL A CA 1
ATOM 1472 C C . VAL A 1 193 ? -24.995 1.802 16.414 1.00 81.06 193 VAL A C 1
ATOM 1474 O O . VAL A 1 193 ? -25.062 1.022 17.372 1.00 81.06 193 VAL A O 1
ATOM 1477 N N . ILE A 1 194 ? -24.071 1.665 15.455 1.00 72.69 194 ILE A N 1
ATOM 1478 C CA . ILE A 1 194 ? -23.021 0.635 15.493 1.00 72.69 194 ILE A CA 1
ATOM 1479 C C . ILE A 1 194 ? -22.129 0.845 16.723 1.00 72.69 194 ILE A C 1
ATOM 1481 O O . ILE A 1 194 ? -21.891 -0.109 17.468 1.00 72.69 194 ILE A O 1
ATOM 1485 N N . LEU A 1 195 ? -21.690 2.080 16.982 1.00 66.75 195 LEU A N 1
ATOM 1486 C CA . LEU A 1 195 ? -20.875 2.422 18.144 1.00 66.75 195 LEU A CA 1
ATOM 1487 C C . LEU A 1 195 ? -21.605 2.130 19.459 1.00 66.75 195 LEU A C 1
ATOM 1489 O O . LEU A 1 195 ? -21.030 1.476 20.326 1.00 66.75 195 LEU A O 1
ATOM 1493 N N . GLU A 1 196 ? -22.854 2.559 19.622 1.00 73.44 196 GLU A N 1
ATOM 1494 C CA . GLU A 1 196 ? -23.622 2.304 20.844 1.00 73.44 196 GLU A CA 1
ATOM 1495 C C . GLU A 1 196 ? -23.821 0.807 21.096 1.00 73.44 196 GLU A C 1
ATOM 1497 O O . GLU A 1 196 ? -23.736 0.336 22.235 1.00 73.44 196 GLU A O 1
ATOM 1502 N N . THR A 1 197 ? -24.063 0.041 20.032 1.00 79.00 197 THR A N 1
ATOM 1503 C CA . THR A 1 197 ? -24.208 -1.416 20.114 1.00 79.00 197 THR A CA 1
ATOM 1504 C C . THR A 1 197 ? -22.896 -2.070 20.541 1.00 79.00 197 THR A C 1
ATOM 1506 O O . THR A 1 197 ? -22.883 -2.924 21.430 1.00 79.00 197 THR A O 1
ATOM 1509 N N . ILE A 1 198 ? -21.781 -1.622 19.964 1.00 71.00 198 ILE A N 1
ATOM 1510 C CA . ILE A 1 198 ? -20.429 -2.078 20.296 1.00 71.00 198 ILE A CA 1
ATOM 1511 C C . ILE A 1 198 ? -20.055 -1.721 21.739 1.00 71.00 198 ILE A C 1
ATOM 1513 O O . ILE A 1 198 ? -19.567 -2.582 22.475 1.00 71.00 198 ILE A O 1
ATOM 1517 N N . ALA A 1 199 ? -20.310 -0.483 22.168 1.00 69.94 199 ALA A N 1
ATOM 1518 C CA . ALA A 1 199 ? -19.926 0.032 23.479 1.00 69.94 199 ALA A CA 1
ATOM 1519 C C . ALA A 1 199 ? -20.553 -0.778 24.625 1.00 69.94 199 ALA A C 1
ATOM 1521 O O . ALA A 1 199 ? -19.904 -1.008 25.645 1.00 69.94 199 ALA A O 1
ATOM 1522 N N . LYS A 1 200 ? -21.772 -1.306 24.436 1.00 79.06 200 LYS A N 1
ATOM 1523 C CA . LYS A 1 200 ? -22.444 -2.195 25.406 1.00 79.06 200 LYS A CA 1
ATOM 1524 C C . LYS A 1 200 ? -21.701 -3.521 25.628 1.00 79.06 200 LYS A C 1
ATOM 1526 O O . LYS A 1 200 ? -21.822 -4.125 26.695 1.00 79.06 200 LYS A O 1
ATOM 1531 N N . GLY A 1 201 ? -20.939 -3.984 24.637 1.00 76.38 201 GLY A N 1
ATOM 1532 C CA . GLY A 1 201 ? -20.161 -5.224 24.698 1.00 76.38 201 GLY A CA 1
ATOM 1533 C C . GLY A 1 201 ? -18.771 -5.068 25.324 1.00 76.38 201 GLY A C 1
ATOM 1534 O O . GLY A 1 201 ? -18.141 -6.071 25.671 1.00 76.38 201 GLY A O 1
ATOM 1535 N N . VAL A 1 202 ? -18.276 -3.840 25.497 1.00 83.19 202 VAL A N 1
ATOM 1536 C CA . VAL A 1 202 ? -16.907 -3.586 25.960 1.00 83.19 202 VAL A CA 1
ATOM 1537 C C . VAL A 1 202 ? -16.816 -3.713 27.479 1.00 83.19 202 VAL A C 1
ATOM 1539 O O . VAL A 1 202 ? -17.141 -2.802 28.231 1.00 83.19 202 VAL A O 1
ATOM 1542 N N . LYS A 1 203 ? -16.338 -4.875 27.935 1.00 83.75 203 LYS A N 1
ATOM 1543 C CA . LYS A 1 203 ? -16.134 -5.182 29.366 1.00 83.75 203 LYS A CA 1
ATOM 1544 C C . LYS A 1 203 ? -14.662 -5.257 29.779 1.00 83.75 203 LYS A C 1
ATOM 1546 O O . LYS A 1 203 ? -14.356 -5.339 30.963 1.00 83.75 203 LYS A O 1
ATOM 1551 N N . SER A 1 204 ? -13.742 -5.284 28.815 1.00 90.75 204 SER A N 1
ATOM 1552 C CA . SER A 1 204 ? -12.305 -5.426 29.059 1.00 90.75 204 SER A CA 1
ATOM 1553 C C . SER A 1 204 ? -11.482 -4.812 27.927 1.00 90.75 204 SER A C 1
ATOM 1555 O O . SER A 1 204 ? -11.977 -4.664 26.810 1.00 90.75 204 SER A O 1
ATOM 1557 N N . VAL A 1 205 ? -10.204 -4.517 28.190 1.00 91.25 205 VAL A N 1
ATOM 1558 C CA . VAL A 1 205 ? -9.263 -3.995 27.178 1.00 91.25 205 VAL A CA 1
ATOM 1559 C C . VAL A 1 205 ? -9.137 -4.943 25.979 1.00 91.25 205 VAL A C 1
ATOM 1561 O O . VAL A 1 205 ? -9.054 -4.496 24.839 1.00 91.25 205 VAL A O 1
ATOM 1564 N N . ARG A 1 206 ? -9.177 -6.263 26.209 1.00 91.50 206 ARG A N 1
ATOM 1565 C CA . ARG A 1 206 ? -9.117 -7.262 25.128 1.00 91.50 206 ARG A CA 1
ATOM 1566 C C . ARG A 1 206 ? -10.345 -7.177 24.229 1.00 91.50 206 ARG A C 1
ATOM 1568 O O . ARG A 1 206 ? -10.212 -7.193 23.013 1.00 91.50 206 ARG A O 1
ATOM 1575 N N . THR A 1 207 ? -11.524 -7.056 24.836 1.00 90.62 207 THR A N 1
ATOM 1576 C CA . THR A 1 207 ? -12.792 -6.917 24.114 1.00 90.62 207 THR A CA 1
ATOM 1577 C C . THR A 1 207 ? -12.840 -5.605 23.331 1.00 90.62 207 THR A C 1
ATOM 1579 O O . THR A 1 207 ? -13.282 -5.608 22.190 1.00 90.62 207 THR A O 1
ATOM 1582 N N . LEU A 1 208 ? -12.316 -4.511 23.895 1.00 91.06 208 LEU A N 1
ATOM 1583 C CA . LEU A 1 208 ? -12.194 -3.225 23.204 1.00 91.06 208 LEU A CA 1
ATOM 1584 C C . LEU A 1 208 ? -11.341 -3.335 21.929 1.00 91.06 208 LEU A C 1
ATOM 1586 O O . LEU A 1 208 ? -11.785 -2.935 20.853 1.00 91.06 208 LEU A O 1
ATOM 1590 N N . ILE A 1 209 ? -10.139 -3.912 22.037 1.00 93.25 209 ILE A N 1
ATOM 1591 C CA . ILE A 1 209 ? -9.241 -4.096 20.886 1.00 93.25 209 ILE A CA 1
ATOM 1592 C C . ILE A 1 209 ? -9.884 -5.029 19.853 1.00 93.25 209 ILE A C 1
ATOM 1594 O O . ILE A 1 209 ? -9.922 -4.685 18.676 1.00 93.25 209 ILE A O 1
ATOM 1598 N N . LEU A 1 210 ? -10.440 -6.168 20.284 1.00 91.88 210 LEU A N 1
ATOM 1599 C CA . LEU A 1 210 ? -11.089 -7.132 19.392 1.00 91.88 210 LEU A CA 1
ATOM 1600 C C . LEU A 1 210 ? -12.232 -6.488 18.602 1.00 91.88 210 LEU A C 1
ATOM 1602 O O . LEU A 1 210 ? -12.299 -6.646 17.387 1.00 91.88 210 LEU A O 1
ATOM 1606 N N . ILE A 1 211 ? -13.116 -5.749 19.275 1.00 89.19 211 ILE A N 1
ATOM 1607 C CA . ILE A 1 211 ? -14.241 -5.115 18.592 1.00 89.19 211 ILE A CA 1
ATOM 1608 C C . ILE A 1 211 ? -13.752 -4.012 17.651 1.00 89.19 211 ILE A C 1
ATOM 1610 O O . ILE A 1 211 ? -14.283 -3.890 16.553 1.00 89.19 211 ILE A O 1
ATOM 1614 N N . THR A 1 212 ? -12.714 -3.261 18.029 1.00 91.56 212 THR A N 1
ATOM 1615 C CA . THR A 1 212 ? -12.096 -2.274 17.130 1.00 91.56 212 THR A CA 1
ATOM 1616 C C . THR A 1 212 ? -11.600 -2.947 15.849 1.00 91.56 212 THR A C 1
ATOM 1618 O O . THR A 1 212 ? -11.919 -2.477 14.765 1.00 91.56 212 THR A O 1
ATOM 1621 N N . VAL A 1 213 ? -10.899 -4.083 15.959 1.00 93.69 213 VAL A N 1
ATOM 1622 C CA . VAL A 1 213 ? -10.427 -4.857 14.798 1.00 93.69 213 VAL A CA 1
ATOM 1623 C C . VAL A 1 213 ? -11.591 -5.337 13.934 1.00 93.69 213 VAL A C 1
ATOM 1625 O O . VAL A 1 213 ? -11.591 -5.102 12.730 1.00 93.69 213 VAL A O 1
ATOM 1628 N N . VAL A 1 214 ? -12.593 -5.988 14.530 1.00 90.25 214 VAL A N 1
ATOM 1629 C CA . VAL A 1 214 ? -13.740 -6.537 13.787 1.00 90.25 214 VAL A CA 1
ATOM 1630 C C . VAL A 1 214 ? -14.529 -5.426 13.094 1.00 90.25 214 VAL A C 1
ATOM 1632 O O . VAL A 1 214 ? -14.877 -5.564 11.924 1.00 90.25 214 VAL A O 1
ATOM 1635 N N . CYS A 1 215 ? -14.768 -4.314 13.790 1.00 87.25 215 CYS A N 1
ATOM 1636 C CA . CYS A 1 215 ? -15.472 -3.156 13.252 1.00 87.25 215 CYS A CA 1
ATOM 1637 C C . CYS A 1 215 ? -14.712 -2.553 12.065 1.00 87.25 215 CYS A C 1
ATOM 1639 O O . CYS A 1 215 ? -15.289 -2.393 10.991 1.00 87.25 215 CYS A O 1
ATOM 1641 N N . SER A 1 216 ? -13.407 -2.304 12.218 1.00 90.88 216 SER A N 1
ATOM 1642 C CA . SER A 1 216 ? -12.569 -1.801 11.129 1.00 90.88 216 SER A CA 1
ATOM 1643 C C . SER A 1 216 ? -12.564 -2.738 9.923 1.00 90.88 216 SER A C 1
ATOM 1645 O O . SER A 1 216 ? -12.761 -2.273 8.809 1.00 90.88 216 SER A O 1
ATOM 1647 N N . ILE A 1 217 ? -12.412 -4.052 10.119 1.00 91.50 217 ILE A N 1
ATOM 1648 C CA . ILE A 1 217 ? -12.414 -5.019 9.009 1.00 91.50 217 ILE A CA 1
ATOM 1649 C C . ILE A 1 217 ? -13.760 -5.010 8.278 1.00 91.50 217 ILE A C 1
ATOM 1651 O O . ILE A 1 217 ? -13.785 -4.943 7.051 1.00 91.50 217 ILE A O 1
ATOM 1655 N N . MET A 1 218 ? -14.880 -5.045 9.009 1.00 85.88 218 MET A N 1
ATOM 1656 C CA . MET A 1 218 ? -16.219 -5.011 8.407 1.00 85.88 218 MET A CA 1
ATOM 1657 C C . MET A 1 218 ? -16.447 -3.731 7.602 1.00 85.88 218 MET A C 1
ATOM 1659 O O . MET A 1 218 ? -16.973 -3.776 6.490 1.00 85.88 218 MET A O 1
ATOM 1663 N N . LEU A 1 219 ? -16.030 -2.593 8.150 1.00 85.00 219 LEU A N 1
ATOM 1664 C CA . LEU A 1 219 ? -16.180 -1.301 7.498 1.00 85.00 219 LEU A CA 1
ATOM 1665 C C . LEU A 1 219 ? -15.238 -1.151 6.306 1.00 85.00 219 LEU A C 1
ATOM 1667 O O . LEU A 1 219 ? -15.654 -0.603 5.292 1.00 85.00 219 LEU A O 1
ATOM 1671 N N . VAL A 1 220 ? -14.006 -1.661 6.381 1.00 88.50 220 VAL A N 1
ATOM 1672 C CA . VAL A 1 220 ? -13.069 -1.646 5.250 1.00 88.50 220 VAL A CA 1
ATOM 1673 C C . VAL A 1 220 ? -13.568 -2.551 4.134 1.00 88.50 220 VAL A C 1
ATOM 1675 O O . VAL A 1 220 ? -13.541 -2.146 2.975 1.00 88.50 220 VAL A O 1
ATOM 1678 N N . PHE A 1 221 ? -14.100 -3.724 4.470 1.00 86.19 221 PHE A N 1
ATOM 1679 C CA . PHE A 1 221 ? -14.755 -4.605 3.510 1.00 86.19 221 PHE A CA 1
ATOM 1680 C C . PHE A 1 221 ? -15.931 -3.910 2.812 1.00 86.19 221 PHE A C 1
ATOM 1682 O O . PHE A 1 221 ? -16.023 -3.944 1.588 1.00 86.19 221 PHE A O 1
ATOM 1689 N N . ALA A 1 222 ? -16.792 -3.220 3.564 1.00 81.94 222 ALA A N 1
ATOM 1690 C CA . ALA A 1 222 ? -17.933 -2.500 3.002 1.00 81.94 222 ALA A CA 1
ATOM 1691 C C . ALA A 1 222 ? -17.528 -1.265 2.173 1.00 81.94 222 ALA A C 1
ATOM 1693 O O . ALA A 1 222 ? -18.089 -1.034 1.106 1.00 81.94 222 ALA A O 1
ATOM 1694 N N . ALA A 1 223 ? -16.568 -0.472 2.654 1.00 81.00 223 ALA A N 1
ATOM 1695 C CA . ALA A 1 223 ? -16.183 0.800 2.042 1.00 81.00 223 ALA A CA 1
ATOM 1696 C C . ALA A 1 223 ? -15.159 0.651 0.907 1.00 81.00 223 ALA A C 1
ATOM 1698 O O . ALA A 1 223 ? -15.077 1.521 0.046 1.00 81.00 223 ALA A O 1
ATOM 1699 N N . GLY A 1 224 ? -14.338 -0.404 0.922 1.00 84.56 224 GLY A N 1
ATOM 1700 C CA . GLY A 1 224 ? -13.251 -0.608 -0.041 1.00 84.56 224 GLY A CA 1
ATOM 1701 C C . GLY A 1 224 ? -12.096 0.399 0.074 1.00 84.56 224 GLY A C 1
ATOM 1702 O O . GLY A 1 224 ? -11.240 0.446 -0.809 1.00 84.56 224 GLY A O 1
ATOM 1703 N N . VAL A 1 225 ? -12.052 1.215 1.135 1.00 86.69 225 VAL A N 1
ATOM 1704 C CA . VAL A 1 225 ? -11.040 2.265 1.346 1.00 86.69 225 VAL A CA 1
ATOM 1705 C C . VAL A 1 225 ? -10.676 2.347 2.833 1.00 86.69 225 VAL A C 1
ATOM 1707 O O . VAL A 1 225 ? -11.541 2.611 3.668 1.00 86.69 225 VAL A O 1
ATOM 1710 N N . ALA A 1 226 ? -9.396 2.172 3.182 1.00 90.81 226 ALA A N 1
ATOM 1711 C CA . ALA A 1 226 ? -8.948 2.193 4.582 1.00 90.81 226 ALA A CA 1
ATOM 1712 C C . ALA A 1 226 ? -9.004 3.588 5.229 1.00 90.81 226 ALA A C 1
ATOM 1714 O O . ALA A 1 226 ? -9.386 3.704 6.391 1.00 90.81 226 ALA A O 1
ATOM 1715 N N . SER A 1 227 ? -8.675 4.653 4.492 1.00 88.62 227 SER A N 1
ATOM 1716 C CA . SER A 1 227 ? -8.565 6.022 5.024 1.00 88.62 227 SER A CA 1
ATOM 1717 C C . SER A 1 227 ? -9.834 6.499 5.739 1.00 88.62 227 SER A C 1
ATOM 1719 O O . SER A 1 227 ? -9.767 7.083 6.817 1.00 88.62 227 SER A O 1
ATOM 1721 N N . ILE A 1 228 ? -11.004 6.189 5.182 1.00 84.00 228 ILE A N 1
ATOM 1722 C CA . ILE A 1 228 ? -12.310 6.491 5.787 1.00 84.00 228 ILE A CA 1
ATOM 1723 C C . ILE A 1 228 ? -12.452 5.804 7.130 1.00 84.00 228 ILE A C 1
ATOM 1725 O O . ILE A 1 228 ? -12.813 6.418 8.129 1.00 84.00 228 ILE A O 1
ATOM 1729 N N . VAL A 1 229 ? -12.192 4.503 7.132 1.00 88.25 229 VAL A N 1
ATOM 1730 C CA . VAL A 1 229 ? -12.457 3.644 8.275 1.00 88.25 229 VAL A CA 1
ATOM 1731 C C . VAL A 1 229 ? -11.523 3.993 9.420 1.00 88.25 229 VAL A C 1
ATOM 1733 O O . VAL A 1 229 ? -11.966 4.054 10.563 1.00 88.25 229 VAL A O 1
ATOM 1736 N N . ILE A 1 230 ? -10.268 4.327 9.118 1.00 92.31 230 ILE A N 1
ATOM 1737 C CA . ILE A 1 230 ? -9.312 4.803 10.117 1.00 92.31 230 ILE A CA 1
ATOM 1738 C C . ILE A 1 230 ? -9.794 6.115 10.756 1.00 92.31 230 ILE A C 1
ATOM 1740 O O . ILE A 1 230 ? -9.746 6.226 11.981 1.00 92.31 230 ILE A O 1
ATOM 1744 N N . ILE A 1 231 ? -10.288 7.089 9.974 1.00 88.62 231 ILE A N 1
ATOM 1745 C CA . ILE A 1 231 ? -10.870 8.329 10.528 1.00 88.62 231 ILE A CA 1
ATOM 1746 C C . ILE A 1 231 ? -12.060 7.989 11.417 1.00 88.62 231 ILE A C 1
ATOM 1748 O O . ILE A 1 231 ? -12.103 8.359 12.588 1.00 88.62 231 ILE A O 1
ATOM 1752 N N . MET A 1 232 ? -13.006 7.255 10.857 1.00 83.88 232 MET A N 1
ATOM 1753 C CA . MET A 1 232 ? -14.301 6.988 11.448 1.00 83.88 232 MET A CA 1
ATOM 1754 C C . MET A 1 232 ? -14.181 6.167 12.732 1.00 83.88 232 MET A C 1
ATOM 1756 O O . MET A 1 232 ? -14.532 6.640 13.809 1.00 83.88 232 MET A O 1
ATOM 1760 N N . VAL A 1 233 ? -13.597 4.969 12.656 1.00 88.00 233 VAL A N 1
ATOM 1761 C CA . VAL A 1 233 ? -13.387 4.100 13.822 1.00 88.00 233 VAL A CA 1
ATOM 1762 C C . VAL A 1 233 ? -12.420 4.751 14.807 1.00 88.00 233 VAL A C 1
ATOM 1764 O O . VAL A 1 233 ? -12.599 4.622 16.016 1.00 88.00 233 VAL A O 1
ATOM 1767 N N . GLY A 1 234 ? -11.423 5.493 14.321 1.00 90.31 234 GLY A N 1
ATOM 1768 C CA . GLY A 1 234 ? -10.485 6.197 15.182 1.00 90.31 234 GLY A CA 1
ATOM 1769 C C . GLY A 1 234 ? -11.144 7.280 16.027 1.00 90.31 234 GLY A C 1
ATOM 1770 O O . GLY A 1 234 ? -10.869 7.339 17.223 1.00 90.31 234 GLY A O 1
ATOM 1771 N N . VAL A 1 235 ? -12.037 8.091 15.454 1.00 85.06 235 VAL A N 1
ATOM 1772 C CA . VAL A 1 235 ? -12.823 9.090 16.198 1.00 85.06 235 VAL A CA 1
ATOM 1773 C C . VAL A 1 235 ? -13.785 8.399 17.163 1.00 85.06 235 VAL A C 1
ATOM 1775 O O . VAL A 1 235 ? -13.799 8.730 18.347 1.00 85.06 235 VAL A O 1
ATOM 1778 N N . LEU A 1 236 ? -14.515 7.396 16.675 1.00 83.12 236 LEU A N 1
ATOM 1779 C CA . LEU A 1 236 ? -15.521 6.653 17.432 1.00 83.12 236 LEU A CA 1
ATOM 1780 C C . LEU A 1 236 ? -14.926 5.940 18.665 1.00 83.12 236 LEU A C 1
ATOM 1782 O O . LEU A 1 236 ? -15.471 6.014 19.764 1.00 83.12 236 LEU A O 1
ATOM 1786 N N . MET A 1 237 ? -13.779 5.272 18.527 1.00 87.94 237 MET A N 1
ATOM 1787 C CA . MET A 1 237 ? -13.200 4.455 19.605 1.00 87.94 237 MET A CA 1
ATOM 1788 C C . MET A 1 237 ? -12.327 5.249 20.582 1.00 87.94 237 MET A C 1
ATOM 1790 O O . MET A 1 237 ? -12.017 4.755 21.670 1.00 87.94 237 MET A O 1
ATOM 1794 N N . LYS A 1 238 ? -11.921 6.472 20.227 1.00 88.12 238 LYS A N 1
ATOM 1795 C CA . LYS A 1 238 ? -10.937 7.247 20.990 1.00 88.12 238 LYS A CA 1
ATOM 1796 C C . LYS A 1 238 ? -11.310 7.429 22.457 1.00 88.12 238 LYS A C 1
ATOM 1798 O O . LYS A 1 238 ? -10.505 7.102 23.329 1.00 88.12 238 LYS A O 1
ATOM 1803 N N . ASP A 1 239 ? -12.523 7.896 22.728 1.00 85.94 239 ASP A N 1
ATOM 1804 C CA . ASP A 1 239 ? -12.969 8.195 24.092 1.00 85.94 239 ASP A CA 1
ATOM 1805 C C . ASP A 1 239 ? -13.035 6.933 24.956 1.00 85.94 239 ASP A C 1
ATOM 1807 O O . ASP A 1 239 ? -12.792 6.973 26.160 1.00 85.94 239 ASP A O 1
ATOM 1811 N N . MET A 1 240 ? -13.335 5.785 24.348 1.00 87.00 240 MET A N 1
ATOM 1812 C CA . MET A 1 240 ? -13.400 4.505 25.046 1.00 87.00 240 MET A CA 1
ATOM 1813 C C . MET A 1 240 ? -12.004 3.975 25.397 1.00 87.00 240 MET A C 1
ATOM 1815 O O . MET A 1 240 ? -11.798 3.490 26.510 1.00 87.00 240 MET A O 1
ATOM 1819 N N . PHE A 1 241 ? -11.025 4.132 24.499 1.00 92.50 241 PHE A N 1
ATOM 1820 C CA . PHE A 1 241 ? -9.620 3.842 24.804 1.00 92.50 241 PHE A CA 1
ATOM 1821 C C . PHE A 1 241 ? -9.089 4.745 25.925 1.00 92.50 241 PHE A C 1
ATOM 1823 O O . PHE A 1 241 ? -8.422 4.246 26.833 1.00 92.50 241 PHE A O 1
ATOM 1830 N N . GLU A 1 242 ? -9.433 6.039 25.910 1.00 90.50 242 GLU A N 1
ATOM 1831 C CA . GLU A 1 242 ? -9.062 6.981 26.975 1.00 90.50 242 GLU A CA 1
ATOM 1832 C C . GLU A 1 242 ? -9.714 6.606 28.320 1.00 90.50 242 GLU A C 1
ATOM 1834 O O . GLU A 1 242 ? -9.009 6.478 29.321 1.00 90.50 242 GLU A O 1
ATOM 1839 N N . LYS A 1 243 ? -11.026 6.322 28.348 1.00 89.06 243 LYS A N 1
ATOM 1840 C CA . LYS A 1 243 ? -11.756 5.896 29.563 1.00 89.06 243 LYS A CA 1
ATOM 1841 C C . LYS A 1 243 ? -11.195 4.619 30.191 1.00 89.06 243 LYS A C 1
ATOM 1843 O O . LYS A 1 243 ? -11.246 4.460 31.407 1.00 89.06 243 LYS A O 1
ATOM 1848 N N . MET A 1 244 ? -10.666 3.707 29.377 1.00 90.50 244 MET A N 1
ATOM 1849 C CA . MET A 1 244 ? -10.077 2.448 29.839 1.00 90.50 244 MET A CA 1
ATOM 1850 C C . MET A 1 244 ? -8.563 2.535 30.093 1.00 90.50 244 MET A C 1
ATOM 1852 O O . MET A 1 244 ? -7.931 1.500 30.306 1.00 90.50 244 MET A O 1
ATOM 1856 N N . ASN A 1 245 ? -7.975 3.741 30.085 1.00 92.81 245 ASN A N 1
ATOM 1857 C CA . ASN A 1 245 ? -6.537 3.982 30.265 1.00 92.81 245 ASN A CA 1
ATOM 1858 C C . ASN A 1 245 ? -5.648 3.188 29.287 1.00 92.81 245 ASN A C 1
ATOM 1860 O O . ASN A 1 245 ? -4.541 2.761 29.625 1.00 92.81 245 ASN A O 1
ATOM 1864 N N . VAL A 1 246 ? -6.119 2.987 28.054 1.00 94.62 246 VAL A N 1
ATOM 1865 C CA . VAL A 1 246 ? -5.352 2.333 26.991 1.00 94.62 246 VAL A CA 1
ATOM 1866 C C . VAL A 1 246 ? -4.618 3.396 26.178 1.00 94.62 246 VAL A C 1
ATOM 1868 O O . VAL A 1 246 ? -5.183 4.420 25.800 1.00 94.62 246 VAL A O 1
ATOM 1871 N N . SER A 1 247 ? -3.340 3.156 25.880 1.00 94.56 247 SER A N 1
ATOM 1872 C CA . SER A 1 247 ? -2.533 4.101 25.103 1.00 94.56 247 SER A CA 1
ATOM 1873 C C . SER A 1 247 ? -3.137 4.369 23.720 1.00 94.56 247 SER A C 1
ATOM 1875 O O . SER A 1 247 ? -3.498 3.444 22.990 1.00 94.56 247 SER A O 1
ATOM 1877 N N . LYS A 1 248 ? -3.144 5.643 23.313 1.00 94.50 248 LYS A N 1
ATOM 1878 C CA . LYS A 1 248 ? -3.566 6.087 21.973 1.00 94.50 248 LYS A CA 1
ATOM 1879 C C . LYS A 1 248 ? -2.758 5.423 20.861 1.00 94.50 248 LYS A C 1
ATOM 1881 O O . LYS A 1 248 ? -3.293 5.168 19.788 1.00 94.50 248 LYS A O 1
ATOM 1886 N N . SER A 1 249 ? -1.496 5.076 21.126 1.00 95.38 249 SER A N 1
ATOM 1887 C CA . SER A 1 249 ? -0.664 4.325 20.182 1.00 95.38 249 SER A CA 1
ATOM 1888 C C . SER A 1 249 ? -1.215 2.923 19.912 1.00 95.38 249 SER A C 1
ATOM 1890 O O . SER A 1 249 ? -1.081 2.436 18.796 1.00 95.38 249 SER A O 1
ATOM 1892 N N . VAL A 1 250 ? -1.879 2.296 20.893 1.00 95.75 250 VAL A N 1
ATOM 1893 C CA . VAL A 1 250 ? -2.536 0.994 20.705 1.00 95.75 250 VAL A CA 1
ATOM 1894 C C . VAL A 1 250 ? -3.768 1.144 19.823 1.00 95.75 250 VAL A C 1
ATOM 1896 O O . VAL A 1 250 ? -3.927 0.339 18.913 1.00 95.75 250 VAL A O 1
ATOM 1899 N N . LEU A 1 251 ? -4.597 2.175 20.028 1.00 95.56 251 LEU A N 1
ATOM 1900 C CA . LEU A 1 251 ? -5.711 2.474 19.118 1.00 95.56 251 LEU A CA 1
ATOM 1901 C C . LEU A 1 251 ? -5.193 2.706 17.696 1.00 95.56 251 LEU A C 1
ATOM 1903 O O . LEU A 1 251 ? -5.629 2.044 16.765 1.00 95.56 251 LEU A O 1
ATOM 1907 N N . SER A 1 252 ? -4.201 3.584 17.558 1.00 96.31 252 SER A N 1
ATOM 1908 C CA . SER A 1 252 ? -3.584 3.945 16.282 1.00 96.31 252 SER A CA 1
ATOM 1909 C C . SER A 1 252 ? -3.052 2.726 15.527 1.00 96.31 252 SER A C 1
ATOM 1911 O O . SER A 1 252 ? -3.390 2.522 14.367 1.00 96.31 252 SER A O 1
ATOM 1913 N N . ARG A 1 253 ? -2.296 1.858 16.211 1.00 95.62 253 ARG A N 1
ATOM 1914 C CA . ARG A 1 253 ? -1.836 0.584 15.650 1.00 95.62 253 ARG A CA 1
ATOM 1915 C C . ARG A 1 253 ? -2.995 -0.340 15.291 1.00 95.62 253 ARG A C 1
ATOM 1917 O O . ARG A 1 253 ? -2.953 -0.973 14.251 1.00 95.62 253 ARG A O 1
ATOM 1924 N N . THR A 1 254 ? -4.011 -0.439 16.147 1.00 95.69 254 THR A N 1
ATOM 1925 C CA . THR A 1 254 ? -5.153 -1.336 15.913 1.00 95.69 254 THR A CA 1
ATOM 1926 C C . THR A 1 254 ? -5.913 -0.933 14.652 1.00 95.69 254 THR A C 1
ATOM 1928 O O . THR A 1 254 ? -6.291 -1.809 13.880 1.00 95.69 254 THR A O 1
ATOM 1931 N N . LEU A 1 255 ? -6.101 0.369 14.413 1.00 95.19 255 LEU A N 1
ATOM 1932 C CA . LEU A 1 255 ? -6.724 0.888 13.191 1.00 95.19 255 LEU A CA 1
ATOM 1933 C C . LEU A 1 255 ? -5.916 0.506 11.947 1.00 95.19 255 LEU A C 1
ATOM 1935 O O . LEU A 1 255 ? -6.490 -0.036 11.007 1.00 95.19 255 LEU A O 1
ATOM 1939 N N . GLU A 1 256 ? -4.600 0.719 11.975 1.00 94.69 256 GLU A N 1
ATOM 1940 C CA . GLU A 1 256 ? -3.711 0.391 10.854 1.00 94.69 256 GLU A CA 1
ATOM 1941 C C . GLU A 1 256 ? -3.663 -1.123 10.586 1.00 94.69 256 GLU A C 1
ATOM 1943 O O . GLU A 1 256 ? -3.813 -1.574 9.452 1.00 94.69 256 GLU A O 1
ATOM 1948 N N . ASP A 1 257 ? -3.526 -1.928 11.647 1.00 94.38 257 ASP A N 1
ATOM 1949 C CA . ASP A 1 257 ? -3.487 -3.392 11.582 1.00 94.38 257 ASP A CA 1
ATOM 1950 C C . ASP A 1 257 ? -4.769 -3.972 10.963 1.00 94.38 257 ASP A C 1
ATOM 1952 O O . ASP A 1 257 ? -4.711 -4.952 10.226 1.00 94.38 257 ASP A O 1
ATOM 1956 N N . SER A 1 258 ? -5.925 -3.379 11.263 1.00 93.62 258 SER A N 1
ATOM 1957 C CA . SER A 1 258 ? -7.234 -3.900 10.850 1.00 93.62 258 SER A CA 1
ATOM 1958 C C . SER A 1 258 ? -7.777 -3.293 9.559 1.00 93.62 258 SER A C 1
ATOM 1960 O O . SER A 1 258 ? -8.649 -3.896 8.938 1.00 93.62 258 SER A O 1
ATOM 1962 N N . SER A 1 259 ? -7.263 -2.134 9.140 1.00 92.75 259 SER A N 1
ATOM 1963 C CA . SER A 1 259 ? -7.750 -1.434 7.948 1.00 92.75 259 SER A CA 1
ATOM 1964 C C . SER A 1 259 ? -6.814 -1.612 6.756 1.00 92.75 259 SER A C 1
ATOM 1966 O O . SER A 1 259 ? -7.255 -1.998 5.677 1.00 92.75 259 SER A O 1
ATOM 1968 N N . THR A 1 260 ? -5.513 -1.382 6.946 1.00 92.12 260 THR A N 1
ATOM 1969 C CA . THR A 1 260 ? -4.529 -1.369 5.852 1.00 92.12 260 THR A CA 1
ATOM 1970 C C . THR A 1 260 ? -4.167 -2.781 5.397 1.00 92.12 260 THR A C 1
ATOM 1972 O O . THR A 1 260 ? -4.080 -3.043 4.201 1.00 92.12 260 THR A O 1
ATOM 1975 N N . MET A 1 261 ? -4.015 -3.729 6.331 1.00 89.69 261 MET A N 1
ATOM 1976 C CA . MET A 1 261 ? -3.536 -5.087 6.012 1.00 89.69 261 MET A CA 1
ATOM 1977 C C . MET A 1 261 ? -4.548 -5.933 5.229 1.00 89.69 261 MET A C 1
ATOM 1979 O O . MET A 1 261 ? -4.149 -6.836 4.502 1.00 89.69 261 MET A O 1
ATOM 1983 N N . VAL A 1 262 ? -5.848 -5.662 5.381 1.00 90.50 262 VAL A N 1
ATOM 1984 C CA . VAL A 1 262 ? -6.923 -6.436 4.731 1.00 90.50 262 VAL A CA 1
ATOM 1985 C C . VAL A 1 262 ? -7.303 -5.847 3.372 1.00 90.50 262 VAL A C 1
ATOM 1987 O O . VAL A 1 262 ? -7.813 -6.556 2.510 1.00 90.50 262 VAL A O 1
ATOM 1990 N N . LEU A 1 263 ? -7.002 -4.567 3.137 1.00 90.12 263 LEU A N 1
ATOM 1991 C CA . LEU A 1 263 ? -7.342 -3.860 1.903 1.00 90.12 263 LEU A CA 1
ATOM 1992 C C . LEU A 1 263 ? -6.832 -4.517 0.600 1.00 90.12 263 LEU A C 1
ATOM 1994 O O . LEU A 1 263 ? -7.586 -4.500 -0.375 1.00 90.12 263 LEU A O 1
ATOM 1998 N N . PRO A 1 264 ? -5.627 -5.132 0.544 1.00 91.50 264 PRO A N 1
ATOM 1999 C CA . PRO A 1 264 ? -5.179 -5.888 -0.630 1.00 91.50 264 PRO A CA 1
ATOM 2000 C C . PRO A 1 264 ? -6.119 -7.031 -1.030 1.00 91.50 264 PRO A C 1
ATOM 2002 O O . PRO A 1 264 ? -6.172 -7.409 -2.196 1.00 91.50 264 PRO A O 1
ATOM 2005 N N . LEU A 1 265 ? -6.845 -7.593 -0.063 1.00 91.00 265 LEU A N 1
ATOM 2006 C CA . LEU A 1 265 ? -7.669 -8.788 -0.229 1.00 91.00 265 LEU A CA 1
ATOM 2007 C C . LEU A 1 265 ? -9.102 -8.471 -0.675 1.00 91.00 265 LEU A C 1
ATOM 2009 O O . LEU A 1 265 ? -9.896 -9.389 -0.868 1.00 91.00 265 LEU A O 1
ATOM 2013 N N . ILE A 1 266 ? -9.452 -7.190 -0.819 1.00 91.25 266 ILE A N 1
ATOM 2014 C CA . ILE A 1 266 ? -10.801 -6.743 -1.173 1.00 91.25 266 ILE A CA 1
ATOM 2015 C C . ILE A 1 266 ? -10.825 -6.393 -2.668 1.00 91.25 266 ILE A C 1
ATOM 2017 O O . ILE A 1 266 ? -10.267 -5.364 -3.045 1.00 91.25 266 ILE A O 1
ATOM 2021 N N . PRO A 1 267 ? -11.490 -7.186 -3.533 1.00 89.00 267 PRO A N 1
ATOM 2022 C CA . PRO A 1 267 ? -11.410 -7.017 -4.990 1.00 89.00 267 PRO A CA 1
ATOM 2023 C C . PRO A 1 267 ? -11.943 -5.685 -5.523 1.00 89.00 267 PRO A C 1
ATOM 2025 O O . PRO A 1 267 ? -11.469 -5.194 -6.542 1.00 89.00 267 PRO A O 1
ATOM 2028 N N . TRP A 1 268 ? -12.927 -5.095 -4.843 1.00 86.94 268 TRP A N 1
ATOM 2029 C CA . TRP A 1 268 ? -13.461 -3.764 -5.162 1.00 86.94 268 TRP A CA 1
ATOM 2030 C C . TRP A 1 268 ? -12.747 -2.637 -4.409 1.00 86.94 268 TRP A C 1
ATOM 2032 O O . TRP A 1 268 ? -13.078 -1.467 -4.592 1.00 86.94 268 TRP A O 1
ATOM 2042 N N . GLY A 1 269 ? -11.806 -2.981 -3.529 1.00 88.56 269 GLY A N 1
ATOM 2043 C CA . GLY A 1 269 ? -11.058 -2.029 -2.730 1.00 88.56 269 GLY A CA 1
ATOM 2044 C C . GLY A 1 269 ? -9.905 -1.420 -3.514 1.00 88.56 269 GLY A C 1
ATOM 2045 O O . GLY A 1 269 ? -9.385 -2.009 -4.459 1.00 88.56 269 GLY A O 1
ATOM 2046 N N . THR A 1 270 ? -9.468 -0.235 -3.103 1.00 88.25 270 THR A N 1
ATOM 2047 C CA . THR A 1 270 ? -8.437 0.534 -3.818 1.00 88.25 270 THR A CA 1
ATOM 2048 C C . THR A 1 270 ? -7.121 -0.225 -3.954 1.00 88.25 270 THR A C 1
ATOM 2050 O O . THR A 1 270 ? -6.569 -0.302 -5.051 1.00 88.25 270 THR A O 1
ATOM 2053 N N . SER A 1 271 ? -6.646 -0.840 -2.867 1.00 89.75 271 SER A N 1
ATOM 2054 C CA . SER A 1 271 ? -5.442 -1.669 -2.894 1.00 89.75 271 SER A CA 1
ATOM 2055 C C . SER A 1 271 ? -5.644 -2.976 -3.648 1.00 89.75 271 SER A C 1
ATOM 2057 O O . SER A 1 271 ? -4.745 -3.369 -4.376 1.00 89.75 271 SER A O 1
ATOM 2059 N N . GLY A 1 272 ? -6.797 -3.639 -3.522 1.00 89.69 272 GLY A N 1
ATOM 2060 C CA . GLY A 1 272 ? -7.073 -4.863 -4.282 1.00 89.69 272 GLY A CA 1
ATOM 2061 C C . GLY A 1 272 ? -7.070 -4.620 -5.792 1.00 89.69 272 GLY A C 1
ATOM 2062 O O . GLY A 1 272 ? -6.440 -5.374 -6.529 1.00 89.69 272 GLY A O 1
ATOM 2063 N N . ILE A 1 273 ? -7.674 -3.515 -6.244 1.00 89.25 273 ILE A N 1
ATOM 2064 C CA . ILE A 1 273 ? -7.626 -3.069 -7.644 1.00 89.25 273 ILE A CA 1
ATOM 2065 C C . ILE A 1 273 ? -6.171 -2.800 -8.059 1.00 89.25 273 ILE A C 1
ATOM 2067 O O . ILE A 1 273 ? -5.697 -3.360 -9.046 1.00 89.25 273 ILE A O 1
ATOM 2071 N N . TYR A 1 274 ? -5.433 -1.998 -7.285 1.00 89.12 274 TYR A N 1
ATOM 2072 C CA . TYR A 1 274 ? -4.043 -1.648 -7.597 1.00 89.12 274 TYR A CA 1
ATOM 2073 C C . TYR A 1 274 ? -3.117 -2.874 -7.674 1.00 89.12 274 TYR A C 1
ATOM 2075 O O . TYR A 1 274 ? -2.404 -3.067 -8.661 1.00 89.12 274 TYR A O 1
ATOM 2083 N N . TYR A 1 275 ? -3.156 -3.732 -6.654 1.00 89.88 275 TYR A N 1
ATOM 2084 C CA . TYR A 1 275 ? -2.318 -4.924 -6.562 1.00 89.88 275 TYR A CA 1
ATOM 2085 C C . TYR A 1 275 ? -2.730 -6.031 -7.522 1.00 89.88 275 TYR A C 1
ATOM 2087 O O . TYR A 1 275 ? -1.912 -6.904 -7.785 1.00 89.88 275 TYR A O 1
ATOM 2095 N N . ALA A 1 276 ? -3.949 -6.007 -8.063 1.00 89.00 276 ALA A N 1
ATOM 2096 C CA . ALA A 1 276 ? -4.310 -6.901 -9.150 1.00 89.00 276 ALA A CA 1
ATOM 2097 C C . ALA A 1 276 ? -3.761 -6.414 -10.499 1.00 89.00 276 ALA A C 1
ATOM 2099 O O . ALA A 1 276 ? -3.266 -7.211 -11.299 1.00 89.00 276 ALA A O 1
ATOM 2100 N N . HIS A 1 277 ? -3.796 -5.098 -10.736 1.00 85.00 277 HIS A N 1
ATOM 2101 C CA . HIS A 1 277 ? -3.313 -4.499 -11.979 1.00 85.00 277 HIS A CA 1
ATOM 2102 C C . HIS A 1 277 ? -1.792 -4.571 -12.132 1.00 85.00 277 HIS A C 1
ATOM 2104 O O . HIS A 1 277 ? -1.321 -4.933 -13.206 1.00 85.00 277 HIS A O 1
ATOM 2110 N N . GLN A 1 278 ? -1.024 -4.268 -11.081 1.00 83.81 278 GLN A N 1
ATOM 2111 C CA . GLN A 1 278 ? 0.434 -4.143 -11.190 1.00 83.81 278 GLN A CA 1
ATOM 2112 C C . GLN A 1 278 ? 1.152 -5.445 -11.617 1.00 83.81 278 GLN A C 1
ATOM 2114 O O . GLN A 1 278 ? 1.938 -5.405 -12.562 1.00 83.81 278 GLN A O 1
ATOM 2119 N N . PRO A 1 279 ? 0.914 -6.609 -10.983 1.00 82.50 279 PRO A N 1
ATOM 2120 C CA . PRO A 1 279 ? 1.461 -7.887 -11.428 1.00 82.50 279 PRO A CA 1
ATOM 2121 C C . PRO A 1 279 ? 0.608 -8.566 -12.515 1.00 82.50 279 PRO A C 1
ATOM 2123 O O . PRO A 1 279 ? 0.979 -9.650 -12.963 1.00 82.50 279 PRO A O 1
ATOM 2126 N N . ASN A 1 280 ? -0.529 -7.977 -12.914 1.00 86.12 280 ASN A N 1
ATOM 2127 C CA . ASN A 1 280 ? -1.546 -8.593 -13.772 1.00 86.12 280 ASN A CA 1
ATOM 2128 C C . ASN A 1 280 ? -2.027 -9.963 -13.239 1.00 86.12 280 ASN A C 1
ATOM 2130 O O . ASN A 1 280 ? -2.067 -10.965 -13.956 1.00 86.12 280 ASN A O 1
ATOM 2134 N N . VAL A 1 281 ? -2.347 -10.014 -11.942 1.00 90.62 281 VAL A 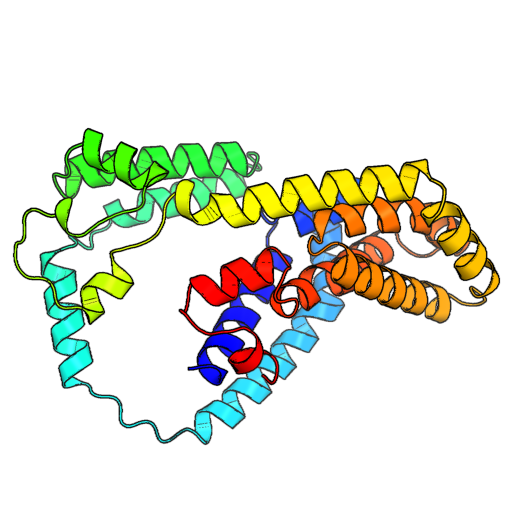N 1
ATOM 2135 C CA . VAL A 1 281 ? -2.779 -11.220 -11.218 1.00 90.62 281 VAL A CA 1
ATOM 2136 C C . VAL A 1 281 ? -4.059 -10.897 -10.467 1.00 90.62 281 VAL A C 1
ATOM 2138 O O . VAL A 1 281 ? -4.082 -9.984 -9.653 1.00 90.62 281 VAL A O 1
ATOM 2141 N N . SER A 1 282 ? -5.129 -11.648 -10.706 1.00 91.25 282 SER A N 1
ATOM 2142 C CA . SER A 1 282 ? -6.406 -11.401 -10.041 1.00 91.25 282 SER A CA 1
ATOM 2143 C C . SER A 1 282 ? -6.354 -11.715 -8.541 1.00 91.25 282 SER A C 1
ATOM 2145 O O . SER A 1 282 ? -5.575 -12.559 -8.091 1.00 91.25 282 SER A O 1
ATOM 2147 N N . VAL A 1 283 ? -7.198 -11.032 -7.757 1.00 91.81 283 VAL A N 1
ATOM 2148 C CA . VAL A 1 283 ? -7.199 -11.139 -6.287 1.00 91.81 283 VAL A CA 1
ATOM 2149 C C . VAL A 1 283 ? -7.385 -12.577 -5.816 1.00 91.81 283 VAL A C 1
ATOM 2151 O O . VAL A 1 283 ? -6.666 -13.012 -4.930 1.00 91.81 283 VAL A O 1
ATOM 2154 N N . ASP A 1 284 ? -8.257 -13.359 -6.451 1.00 91.62 284 ASP A N 1
ATOM 2155 C CA . ASP A 1 284 ? -8.482 -14.774 -6.127 1.00 91.62 284 ASP A CA 1
ATOM 2156 C C . ASP A 1 284 ? -7.208 -15.634 -6.204 1.00 91.62 284 ASP A C 1
ATOM 2158 O O . ASP A 1 284 ? -7.060 -16.580 -5.430 1.00 91.62 284 ASP A O 1
ATOM 2162 N N . GLN A 1 285 ? -6.261 -15.288 -7.083 1.00 90.81 285 GLN A N 1
ATOM 2163 C CA . GLN A 1 285 ? -5.029 -16.056 -7.255 1.00 90.81 285 GLN A CA 1
ATOM 2164 C C . GLN A 1 285 ? -4.016 -15.812 -6.139 1.00 90.81 285 GLN A C 1
ATOM 2166 O O . GLN A 1 285 ? -3.249 -16.724 -5.817 1.00 90.81 285 GLN A O 1
ATOM 2171 N N . PHE A 1 286 ? -3.966 -14.596 -5.586 1.00 91.38 286 PHE A N 1
ATOM 2172 C CA . PHE A 1 286 ? -3.061 -14.267 -4.484 1.00 91.38 286 PHE A CA 1
ATOM 2173 C C . PHE A 1 286 ? -3.744 -14.290 -3.113 1.00 91.38 286 PHE A C 1
ATOM 2175 O O . PHE A 1 286 ? -3.045 -14.402 -2.124 1.00 91.38 286 PHE A O 1
ATOM 2182 N N . PHE A 1 287 ? -5.077 -14.260 -3.033 1.00 89.56 287 PHE A N 1
ATOM 2183 C CA . PHE A 1 287 ? -5.837 -14.224 -1.776 1.00 89.56 287 PHE A CA 1
ATOM 2184 C C . PHE A 1 287 ? -5.560 -15.416 -0.853 1.00 89.56 287 PHE A C 1
ATOM 2186 O O . PHE A 1 287 ? -5.625 -15.288 0.365 1.00 89.56 287 PHE A O 1
ATOM 2193 N N . ILE A 1 288 ? -5.291 -16.590 -1.431 1.00 86.38 288 ILE A N 1
ATOM 2194 C CA . ILE A 1 288 ? -5.005 -17.809 -0.664 1.00 86.38 288 ILE A CA 1
ATOM 2195 C C . ILE A 1 288 ? -3.603 -17.808 -0.029 1.00 86.38 288 ILE A C 1
ATOM 2197 O O . ILE A 1 288 ? -3.325 -18.667 0.809 1.00 86.38 288 ILE A O 1
ATOM 2201 N N . TRP A 1 289 ? -2.735 -16.885 -0.450 1.00 84.81 289 TRP A N 1
ATOM 2202 C CA . TRP A 1 289 ? -1.336 -16.785 -0.046 1.00 84.81 289 TRP A CA 1
ATOM 2203 C C . TRP A 1 289 ? -1.098 -15.595 0.883 1.00 84.81 289 TRP A C 1
ATOM 2205 O O . TRP A 1 289 ? -0.334 -15.777 1.856 1.00 84.81 289 TRP A O 1
#

InterPro domains:
  IPR018461 Na+/H+ antiporter, NhaC-like, C-terminal [PF03553] (11-281)
  IPR052180 NhaC Na(+)/H(+) Antiporter [PTHR33451] (2-286)

Secondary structure (DSSP, 8-state):
-HHHHHHHHHHHHHHHHT-TT-HHHHHHHHHHT--HHHHHHHHHHHHHHHHHHHHHHHHHHHHH------HHHHHHHHHHHHHH---SGGGGHHHHHHHHHHHTT--HHHHHHHHHHHHHHHHHHHS---HHHHHHHHHH---GGGSS-S---HHHHHHH----GGGGHHHHHHHHHHHHHHHHHHHTTHHHHHHHHHHHH--SHHHHHHHHHHHHHHHHHHHS-HHHHHHHHHHHHHHHHHHTT--HHHHHHHHHHHHTTTGGG-TTSHHHHHHHHTTT--HHHHHT-